Protein AF-A0A1X7I712-F1 (afdb_monomer)

Solvent-accessible surface area (backbone atoms only — not comparable to full-atom values): 11417 Å² total; per-residue (Å²): 135,68,75,54,41,47,85,58,33,79,41,68,45,56,76,53,13,46,77,74,66,28,43,41,62,74,65,29,33,35,38,74,32,70,33,98,40,54,67,54,13,42,51,53,47,34,54,49,30,52,71,28,68,44,88,68,76,77,57,74,74,72,47,73,90,40,60,57,50,77,55,93,52,34,36,41,33,57,39,79,91,72,55,28,24,36,38,40,35,41,43,63,56,95,82,63,52,68,68,59,21,49,45,41,43,54,47,32,59,32,55,80,67,65,40,63,83,66,58,40,71,68,47,30,54,50,48,31,56,48,32,52,46,57,46,47,57,61,48,72,86,49,61,80,93,72,51,61,63,69,58,52,51,50,30,52,51,52,29,50,51,33,48,48,53,45,29,56,75,70,70,47,63,60,66,59,51,53,52,55,50,49,54,57,45,45,72,57,45,41,65,95,61,35,67,96,47,91,61,55,63,93,71,93

pLDDT: mean 90.53, std 7.88, range [56.56, 98.62]

Sequence (204 aa):
MKLPPLFKCFPITESLAELYGGWSEGPIFKVSFTAESFELAIEKTNIYLAKHGFTYELKVEDFEEEKSIDFADLTFAKNITAKNQILLAYHQPLDNKPLDNILAFLNSFREERDWKKFHTSKDLSLAINSEAGELADLFLWDRAERVNEEKVKDELADIITYCIYLAGNYKIDLLDAIISKTILNSEKYPVAKAKGSAKKYNDI

Organism: NCBI:txid1028

InterPro domains:
  IPR025984 dCTP pyrophosphatase 1 [PF12643] (127-203)
  IPR025984 dCTP pyrophosphatase 1 [cd11537] (106-185)
  IPR052555 dCTP Pyrophosphatase [PTHR46523] (96-203)

Mean predicted aligned error: 6.39 Å

Structure (mmCIF, N/CA/C/O backbone):
data_AF-A0A1X7I712-F1
#
_entry.id   AF-A0A1X7I712-F1
#
loop_
_atom_site.group_PDB
_atom_site.id
_atom_site.type_symbol
_atom_site.label_atom_id
_atom_site.label_alt_id
_atom_site.label_comp_id
_atom_site.label_asym_id
_atom_site.label_entity_id
_atom_site.label_seq_id
_atom_site.pdbx_PDB_ins_code
_atom_site.Cartn_x
_atom_site.Cartn_y
_atom_site.Cartn_z
_atom_site.occupancy
_atom_site.B_iso_or_equiv
_atom_site.auth_seq_id
_atom_site.auth_comp_id
_atom_site.auth_asym_id
_atom_site.auth_atom_id
_atom_site.pdbx_PDB_model_num
ATOM 1 N N . MET A 1 1 ? -12.875 8.956 -0.458 1.00 68.75 1 MET A N 1
ATOM 2 C CA . MET A 1 1 ? -12.192 7.694 -0.785 1.00 68.75 1 MET A CA 1
ATOM 3 C C . MET A 1 1 ? -12.653 6.650 0.210 1.00 68.75 1 MET A C 1
ATOM 5 O O . MET A 1 1 ? -12.604 6.903 1.409 1.00 68.75 1 MET A O 1
ATOM 9 N N . LYS A 1 2 ? -13.159 5.526 -0.272 1.00 79.50 2 LYS A N 1
ATOM 10 C CA . LYS A 1 2 ? -13.454 4.326 0.499 1.00 79.50 2 LYS A CA 1
ATOM 11 C C . LYS A 1 2 ? -12.143 3.557 0.659 1.00 79.50 2 LYS A C 1
ATOM 13 O O . LYS A 1 2 ? -11.595 3.011 -0.289 1.00 79.50 2 LYS A O 1
ATOM 18 N N . LEU A 1 3 ? -11.611 3.539 1.872 1.00 86.69 3 LEU A N 1
ATOM 19 C CA . LEU A 1 3 ? -10.424 2.742 2.173 1.00 86.69 3 LEU A CA 1
ATOM 20 C C . LEU A 1 3 ? -10.759 1.246 2.085 1.00 86.69 3 LEU A C 1
ATOM 22 O O . LEU A 1 3 ? -11.884 0.863 2.438 1.00 86.69 3 LEU A O 1
ATOM 26 N N . PRO A 1 4 ? -9.813 0.388 1.656 1.00 88.69 4 PRO A N 1
ATOM 27 C CA . PRO A 1 4 ? -9.964 -1.039 1.889 1.00 88.69 4 PRO A CA 1
ATOM 28 C C . PRO A 1 4 ? -10.071 -1.307 3.406 1.00 88.69 4 PRO A C 1
ATOM 30 O O . PRO A 1 4 ? -9.672 -0.479 4.226 1.00 88.69 4 PRO A O 1
ATOM 33 N N . PRO A 1 5 ? -10.618 -2.459 3.818 1.00 89.69 5 PRO A N 1
ATOM 34 C CA . PRO A 1 5 ? -10.561 -2.870 5.215 1.00 89.69 5 PRO A CA 1
ATOM 35 C C . PRO A 1 5 ? -9.114 -2.892 5.724 1.00 89.69 5 PRO A C 1
ATOM 37 O O . PRO A 1 5 ? -8.219 -3.334 5.001 1.00 89.69 5 PRO A O 1
ATOM 40 N N . LEU A 1 6 ? -8.893 -2.465 6.970 1.00 90.00 6 LEU A N 1
ATOM 41 C CA . LEU A 1 6 ? -7.549 -2.340 7.549 1.00 90.00 6 LEU A CA 1
ATOM 42 C C . LEU A 1 6 ? -6.815 -3.690 7.578 1.00 90.00 6 LEU A C 1
ATOM 44 O O . LEU A 1 6 ? -5.625 -3.757 7.294 1.00 90.00 6 LEU A O 1
ATOM 48 N N . PHE A 1 7 ? -7.537 -4.789 7.819 1.00 85.31 7 PHE A N 1
ATOM 49 C CA . PHE A 1 7 ? -6.953 -6.136 7.796 1.00 85.31 7 PHE A CA 1
ATOM 50 C C . PHE A 1 7 ? -6.389 -6.545 6.419 1.00 85.31 7 PHE A C 1
ATOM 52 O O . PHE A 1 7 ? -5.572 -7.453 6.338 1.00 85.31 7 PHE A O 1
ATOM 59 N N . LYS A 1 8 ? -6.817 -5.888 5.329 1.00 84.94 8 LYS A N 1
ATOM 60 C CA . LYS A 1 8 ? -6.306 -6.109 3.961 1.00 84.94 8 LYS A CA 1
ATOM 61 C C . LYS A 1 8 ? -5.228 -5.111 3.548 1.00 84.94 8 LYS A C 1
ATOM 63 O O . LYS A 1 8 ? -4.737 -5.179 2.425 1.00 84.94 8 LYS A O 1
ATOM 68 N N . CYS A 1 9 ? -4.946 -4.117 4.383 1.00 86.69 9 CYS A N 1
ATOM 69 C CA . CYS A 1 9 ? -4.048 -3.030 4.045 1.00 86.69 9 CYS A CA 1
ATOM 70 C C . CYS A 1 9 ? -3.390 -2.506 5.317 1.00 86.69 9 CYS A C 1
ATOM 72 O O . CYS A 1 9 ? -3.962 -1.673 6.017 1.00 86.69 9 CYS A O 1
ATOM 74 N N . PHE A 1 10 ? -2.183 -2.991 5.610 1.00 89.44 10 PHE A N 1
ATOM 75 C CA . PHE A 1 10 ? -1.428 -2.508 6.759 1.00 89.44 10 PHE A CA 1
ATOM 76 C C . PHE A 1 10 ? -0.847 -1.105 6.479 1.00 89.44 10 PHE A C 1
ATOM 78 O O . PHE A 1 10 ? -0.043 -0.961 5.548 1.00 89.44 10 PHE A O 1
ATOM 85 N N . PRO A 1 11 ? -1.217 -0.064 7.247 1.00 90.06 11 PRO A N 1
ATOM 86 C CA . PRO A 1 11 ? -0.900 1.319 6.916 1.00 90.06 11 PRO A CA 1
ATOM 87 C C . PRO A 1 11 ? 0.491 1.704 7.432 1.00 90.06 11 PRO A C 1
ATOM 89 O O . PRO A 1 11 ? 0.628 2.372 8.447 1.00 90.06 11 PRO A O 1
ATOM 92 N N . ILE A 1 12 ? 1.551 1.293 6.739 1.00 83.00 12 ILE A N 1
ATOM 93 C CA . ILE A 1 12 ? 2.937 1.553 7.184 1.00 83.00 12 ILE A CA 1
ATOM 94 C C . ILE A 1 12 ? 3.364 3.028 7.104 1.00 83.00 12 ILE A C 1
ATOM 96 O O . ILE A 1 12 ? 4.310 3.426 7.774 1.00 83.00 12 ILE A O 1
ATOM 100 N N . THR A 1 13 ? 2.705 3.837 6.273 1.00 88.50 13 THR A N 1
ATOM 101 C CA . THR A 1 13 ? 3.042 5.258 6.095 1.00 88.50 13 THR A CA 1
ATOM 102 C C . THR A 1 13 ? 2.158 6.139 6.965 1.00 88.50 13 THR A C 1
ATOM 104 O O . THR A 1 13 ? 0.960 5.871 7.054 1.00 88.50 13 THR A O 1
ATOM 107 N N . GLU A 1 14 ? 2.705 7.239 7.480 1.00 91.31 14 GLU A N 1
ATOM 108 C CA . GLU A 1 14 ? 1.964 8.244 8.256 1.00 91.31 14 GLU A CA 1
ATOM 109 C C . GLU A 1 14 ? 0.707 8.730 7.521 1.00 91.31 14 GLU A C 1
ATOM 111 O O . GLU A 1 14 ? -0.393 8.598 8.047 1.00 91.31 14 GLU A O 1
ATOM 116 N N . SER A 1 15 ? 0.831 9.134 6.251 1.00 91.50 15 SER A N 1
ATOM 117 C CA . SER A 1 15 ? -0.308 9.619 5.457 1.00 91.50 15 SER A CA 1
ATOM 118 C C . SER A 1 15 ? -1.434 8.591 5.314 1.00 91.50 15 SER A C 1
ATOM 120 O O . SER A 1 15 ? -2.609 8.941 5.337 1.00 91.50 15 SER A O 1
ATOM 122 N N . LEU A 1 16 ? -1.104 7.303 5.169 1.00 90.94 16 LEU A N 1
ATOM 123 C CA . LEU A 1 16 ? -2.117 6.247 5.111 1.00 90.94 16 LEU A CA 1
ATOM 124 C C . LEU A 1 16 ? -2.714 5.964 6.495 1.00 90.94 16 LEU A C 1
ATOM 126 O O . LEU A 1 16 ? -3.918 5.742 6.594 1.00 90.94 16 LEU A O 1
ATOM 130 N N . ALA A 1 17 ? -1.905 5.991 7.554 1.00 94.50 17 ALA A N 1
ATOM 131 C CA . ALA A 1 17 ? -2.363 5.793 8.925 1.00 94.50 17 ALA A CA 1
ATOM 132 C C . ALA A 1 17 ? -3.361 6.880 9.357 1.00 94.50 17 ALA A C 1
ATOM 134 O O . ALA A 1 17 ? -4.406 6.558 9.928 1.00 94.50 17 ALA A O 1
ATOM 135 N N . GLU A 1 18 ? -3.106 8.138 8.989 1.00 94.94 18 GLU A N 1
ATOM 136 C CA . GLU A 1 18 ? -4.013 9.265 9.236 1.00 94.94 18 GLU A CA 1
ATOM 137 C C . GLU A 1 18 ? -5.390 9.050 8.599 1.00 94.94 18 GLU A C 1
ATOM 139 O O . GLU A 1 18 ? -6.418 9.340 9.215 1.00 94.94 18 GLU A O 1
ATOM 144 N N . LEU A 1 19 ? -5.443 8.474 7.392 1.00 93.12 19 LEU A N 1
ATOM 145 C CA . LEU A 1 19 ? -6.708 8.155 6.720 1.00 93.12 19 LEU A CA 1
ATOM 146 C C . LEU A 1 19 ? -7.528 7.099 7.480 1.00 93.12 19 LEU A C 1
ATOM 148 O O . LEU A 1 19 ? -8.760 7.115 7.415 1.00 93.12 19 LEU A O 1
ATOM 152 N N . TYR A 1 20 ? -6.866 6.213 8.227 1.00 94.88 20 TYR A N 1
ATOM 153 C CA . TYR A 1 20 ? -7.508 5.273 9.150 1.00 94.88 20 TYR A CA 1
ATOM 154 C C . TYR A 1 20 ? -7.781 5.876 10.541 1.00 94.88 20 TYR A C 1
ATOM 156 O O . TYR A 1 20 ? -8.334 5.197 11.400 1.00 94.88 20 TYR A O 1
ATOM 164 N N . GLY A 1 21 ? -7.460 7.153 10.770 1.00 95.12 21 GLY A N 1
ATOM 165 C CA . GLY A 1 21 ? -7.666 7.833 12.052 1.00 95.12 21 GLY A CA 1
ATOM 166 C C . GLY A 1 21 ? -6.633 7.469 13.119 1.00 95.12 21 GLY A C 1
ATOM 167 O O . GLY A 1 21 ? -6.921 7.591 14.310 1.00 95.12 21 GLY A O 1
ATOM 168 N N . GLY A 1 22 ? -5.458 6.999 12.701 1.00 95.50 22 GLY A N 1
ATOM 169 C CA . GLY A 1 22 ? -4.376 6.575 13.580 1.00 95.50 22 GLY A CA 1
ATOM 170 C C . GLY A 1 22 ? -3.014 7.108 13.157 1.00 95.50 22 GLY A C 1
ATOM 171 O O . GLY A 1 22 ? -2.904 8.011 12.334 1.00 95.50 22 GLY A O 1
ATOM 172 N N . TRP A 1 23 ? -1.970 6.516 13.725 1.00 96.56 23 TRP A N 1
ATOM 173 C CA . TRP A 1 23 ? -0.575 6.774 13.374 1.00 96.56 23 TRP A CA 1
ATOM 174 C C . TRP A 1 23 ? 0.204 5.461 13.352 1.00 96.56 23 TRP A C 1
ATOM 176 O O . TRP A 1 23 ? -0.211 4.480 13.972 1.00 96.56 23 TRP A O 1
ATOM 186 N N . SER A 1 24 ? 1.337 5.440 12.656 1.00 93.94 24 SER A N 1
ATOM 187 C CA . SER A 1 24 ? 2.194 4.255 12.582 1.00 93.94 24 SER A CA 1
ATOM 188 C C . SER A 1 24 ? 3.549 4.512 13.218 1.00 93.94 24 SER A C 1
ATOM 190 O O . SER A 1 24 ? 4.156 5.562 13.031 1.00 93.94 24 SER A O 1
ATOM 192 N N . GLU A 1 25 ? 4.018 3.537 13.986 1.00 91.81 25 GLU A N 1
ATOM 193 C CA . GLU A 1 25 ? 5.294 3.549 14.690 1.00 91.81 25 GLU A CA 1
ATOM 194 C C . GLU A 1 25 ? 6.017 2.231 14.395 1.00 91.81 25 GLU A C 1
ATOM 196 O O . GLU A 1 25 ? 5.756 1.194 15.010 1.00 91.81 25 GLU A O 1
ATOM 201 N N . GLY A 1 26 ? 6.892 2.255 13.387 1.00 88.19 26 GLY A N 1
ATOM 202 C CA . GLY A 1 26 ? 7.533 1.046 12.874 1.00 88.19 26 GLY A CA 1
ATOM 203 C C . GLY A 1 26 ? 6.497 0.050 12.322 1.00 88.19 26 GLY A C 1
ATOM 204 O O . GLY A 1 26 ? 5.669 0.441 11.499 1.00 88.19 26 GLY A O 1
ATOM 205 N N . PRO A 1 27 ? 6.510 -1.226 12.749 1.00 90.44 27 PRO A N 1
ATOM 206 C CA . PRO A 1 27 ? 5.575 -2.249 12.279 1.00 90.44 27 PRO A CA 1
ATOM 207 C C . PRO A 1 27 ? 4.236 -2.232 13.039 1.00 90.44 27 PRO A C 1
ATOM 209 O O . PRO A 1 27 ? 3.561 -3.255 13.106 1.00 90.44 27 PRO A O 1
ATOM 212 N N . ILE A 1 28 ? 3.863 -1.117 13.676 1.00 93.31 28 ILE A N 1
ATOM 213 C CA . ILE A 1 28 ? 2.661 -1.025 14.511 1.00 93.31 28 ILE A CA 1
ATOM 214 C C . ILE A 1 28 ? 1.827 0.168 14.065 1.00 93.31 28 ILE A C 1
ATOM 216 O O . ILE A 1 28 ? 2.295 1.303 14.105 1.00 93.31 28 ILE A O 1
ATOM 220 N N . PHE A 1 29 ? 0.576 -0.082 13.700 1.00 95.62 29 PHE A N 1
ATOM 221 C CA . PHE A 1 29 ? -0.437 0.949 13.519 1.00 95.62 29 PHE A CA 1
ATOM 222 C C . PHE A 1 29 ? -1.219 1.127 14.821 1.00 95.62 29 PHE A C 1
ATOM 224 O O . PHE A 1 29 ? -1.588 0.145 15.457 1.00 95.62 29 PHE A O 1
ATOM 231 N N . LYS A 1 30 ? -1.490 2.363 15.236 1.00 96.25 30 LYS A N 1
ATOM 232 C CA . LYS A 1 30 ? -2.148 2.676 16.508 1.00 96.25 30 LYS A CA 1
ATOM 233 C C . LYS A 1 30 ? -3.332 3.612 16.307 1.00 96.25 30 LYS A C 1
ATOM 235 O O . LYS A 1 30 ? -3.254 4.563 15.536 1.00 96.25 30 LYS A O 1
ATOM 240 N N . VAL A 1 31 ? -4.407 3.370 17.054 1.00 96.38 31 VAL A N 1
ATOM 241 C CA . VAL A 1 31 ? -5.594 4.234 17.142 1.00 96.38 31 VAL A CA 1
ATOM 242 C C . VAL A 1 31 ? -6.023 4.327 18.594 1.00 96.38 31 VAL A C 1
ATOM 244 O O . VAL A 1 31 ? -6.064 3.324 19.302 1.00 96.38 31 VAL A O 1
ATOM 247 N N . SER A 1 32 ? -6.375 5.525 19.050 1.00 95.31 32 SER A N 1
ATOM 248 C CA . SER A 1 32 ? -6.882 5.730 20.406 1.00 95.31 32 SER A CA 1
ATOM 249 C C . SER A 1 32 ? -8.363 6.086 20.411 1.00 95.31 32 SER A C 1
ATOM 251 O O . SER A 1 32 ? -8.790 6.982 19.683 1.00 95.31 32 SER A O 1
ATOM 253 N N . PHE A 1 33 ? -9.120 5.461 21.306 1.00 94.94 33 PHE A N 1
ATOM 254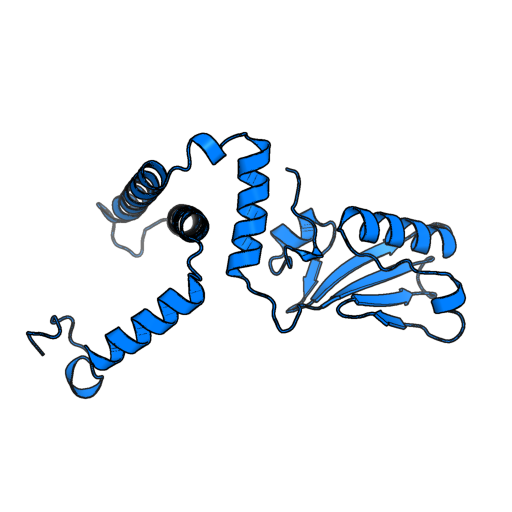 C CA . PHE A 1 33 ? -10.535 5.727 21.532 1.00 94.94 33 PHE A CA 1
ATOM 255 C C . PHE A 1 33 ? -10.725 6.277 22.938 1.00 94.94 33 PHE A C 1
ATOM 257 O O . PHE A 1 33 ? -10.488 5.576 23.916 1.00 94.94 33 PHE A O 1
ATOM 264 N N . THR A 1 34 ? -11.158 7.531 23.035 1.00 93.25 34 THR A N 1
ATOM 265 C CA . THR A 1 34 ? -11.442 8.212 24.304 1.00 93.25 34 THR A CA 1
ATOM 266 C C . THR A 1 34 ? -12.941 8.507 24.392 1.00 93.25 34 THR A C 1
ATOM 268 O O . THR A 1 34 ? -13.572 8.925 23.407 1.00 93.25 34 THR A O 1
ATOM 271 N N . ALA A 1 35 ? -13.535 8.282 25.562 1.00 93.25 35 ALA A N 1
ATOM 272 C CA . ALA A 1 35 ? -14.965 8.475 25.781 1.00 93.25 35 ALA A CA 1
ATOM 273 C C . ALA A 1 35 ? -15.290 8.937 27.210 1.00 93.25 35 ALA A C 1
ATOM 275 O O . ALA A 1 35 ? -14.409 9.087 28.051 1.00 93.25 35 ALA A O 1
ATOM 276 N N . GLU A 1 36 ? -16.572 9.202 27.469 1.00 92.12 36 GLU A N 1
ATOM 277 C CA . GLU A 1 36 ? -17.059 9.633 28.787 1.00 92.12 36 GLU A CA 1
ATOM 278 C C . GLU A 1 36 ? -17.121 8.478 29.796 1.00 92.12 36 GLU A C 1
ATOM 280 O O . GLU A 1 36 ? -16.925 8.708 30.987 1.00 92.12 36 GLU A O 1
ATOM 285 N N . SER A 1 37 ? -17.293 7.236 29.332 1.00 92.06 37 SER A N 1
ATOM 286 C CA . SER A 1 37 ? -17.219 6.009 30.136 1.00 92.06 37 SER A CA 1
ATOM 287 C C . SER A 1 37 ? -16.332 4.963 29.452 1.00 92.06 37 SER A C 1
ATOM 289 O O . SER A 1 37 ? -16.050 5.070 28.255 1.00 92.06 37 SER A O 1
ATOM 291 N N . PHE A 1 38 ? -15.859 3.970 30.208 1.00 90.69 38 PHE A N 1
ATOM 292 C CA . PHE A 1 38 ? -15.016 2.907 29.655 1.00 90.69 38 PHE A CA 1
ATOM 293 C C . PHE A 1 38 ? -15.805 2.003 28.698 1.00 90.69 38 PHE A C 1
ATOM 295 O O . PHE A 1 38 ? -15.310 1.652 27.632 1.00 90.69 38 PHE A O 1
ATOM 302 N N . GLU A 1 39 ? -17.069 1.733 29.013 1.00 92.75 39 GLU A N 1
ATOM 303 C CA . GLU A 1 39 ? -18.013 0.987 28.176 1.00 92.75 39 GLU A CA 1
ATOM 304 C C . GLU A 1 39 ? -18.215 1.679 26.824 1.00 92.75 39 GLU A C 1
ATOM 306 O O . GLU A 1 39 ? -18.180 1.033 25.780 1.00 92.75 39 GLU A O 1
ATOM 311 N N . LEU A 1 40 ? -18.339 3.011 26.820 1.00 94.44 40 LEU A N 1
ATOM 312 C CA . LEU A 1 40 ? -18.459 3.780 25.582 1.00 94.44 40 LEU A CA 1
ATOM 313 C C . LEU A 1 40 ? -17.146 3.791 24.779 1.00 94.44 40 LEU A C 1
ATOM 315 O O . LEU A 1 40 ? -17.171 3.877 23.550 1.00 94.44 40 LEU A O 1
ATOM 319 N N . ALA A 1 41 ? -15.987 3.711 25.440 1.00 94.75 41 ALA A N 1
ATOM 320 C CA . ALA A 1 41 ? -14.712 3.541 24.745 1.00 94.75 41 ALA A CA 1
ATOM 321 C C . ALA A 1 41 ? -14.646 2.172 24.053 1.00 94.75 41 ALA A C 1
ATOM 323 O O . ALA A 1 41 ? -14.289 2.125 22.877 1.00 94.75 41 ALA A O 1
ATOM 324 N N . ILE A 1 42 ? -15.073 1.101 24.737 1.00 94.69 42 ILE A N 1
ATOM 325 C CA . ILE A 1 42 ? -15.206 -0.249 24.164 1.00 94.69 42 ILE A CA 1
ATOM 326 C C . ILE A 1 42 ? -16.152 -0.238 22.964 1.00 94.69 42 ILE A C 1
ATOM 328 O O . ILE A 1 42 ? -15.786 -0.733 21.901 1.00 94.69 42 ILE A O 1
ATOM 332 N N . GLU A 1 43 ? -17.330 0.377 23.092 1.00 96.56 43 GLU A N 1
ATOM 333 C CA . GLU A 1 43 ? -18.303 0.474 22.000 1.00 96.56 43 GLU A CA 1
ATOM 334 C C . GLU A 1 43 ? -17.688 1.145 20.763 1.00 96.56 43 GLU A C 1
ATOM 336 O O . GLU A 1 43 ? -17.756 0.607 19.656 1.00 96.56 43 GLU A O 1
ATOM 341 N N . LYS A 1 44 ? -17.006 2.286 20.945 1.00 96.69 44 LYS A N 1
ATOM 342 C CA . LYS A 1 44 ? -16.299 2.975 19.853 1.00 96.69 44 LYS A CA 1
ATOM 343 C C . LYS A 1 44 ? -15.218 2.098 19.221 1.00 96.69 44 LYS A C 1
ATOM 345 O O . LYS A 1 44 ? -15.090 2.098 17.994 1.00 96.69 44 LYS A O 1
ATOM 350 N N . THR A 1 45 ? -14.450 1.363 20.025 1.00 96.75 45 THR A N 1
ATOM 351 C CA . THR A 1 45 ? -13.431 0.438 19.516 1.00 96.75 45 THR A CA 1
ATOM 352 C C . THR A 1 45 ? -14.068 -0.702 18.720 1.00 96.75 45 THR A C 1
ATOM 354 O O . THR A 1 45 ? -13.613 -0.980 17.616 1.00 96.75 45 THR A O 1
ATOM 357 N N . ASN A 1 46 ? -15.165 -1.297 19.191 1.00 97.50 46 ASN A N 1
ATOM 358 C CA . ASN A 1 46 ? -15.873 -2.368 18.481 1.00 97.50 46 ASN A CA 1
ATOM 359 C C . ASN A 1 46 ? -16.491 -1.891 17.162 1.00 97.50 46 ASN A C 1
ATOM 361 O O . ASN A 1 46 ? -16.375 -2.576 16.144 1.00 97.50 46 ASN A O 1
ATOM 365 N N . ILE A 1 47 ? -17.068 -0.685 17.131 1.00 96.75 47 ILE A N 1
ATOM 366 C CA . ILE A 1 47 ? -17.542 -0.058 15.886 1.00 96.75 47 ILE A CA 1
ATOM 367 C C . ILE A 1 47 ? -16.385 0.091 14.890 1.00 96.75 47 ILE A C 1
ATOM 369 O O . ILE A 1 47 ? -16.547 -0.194 13.700 1.00 96.75 47 ILE A O 1
ATOM 373 N N . TYR A 1 48 ? -15.213 0.523 15.362 1.00 96.56 48 TYR A N 1
ATOM 374 C CA . TYR A 1 48 ? -14.024 0.639 14.524 1.00 96.56 48 TYR A CA 1
ATOM 375 C C . TYR A 1 48 ? -13.560 -0.728 14.002 1.00 96.56 48 TYR A C 1
ATOM 377 O O . TYR A 1 48 ? -13.367 -0.882 12.796 1.00 96.56 48 TYR A O 1
ATOM 385 N N . LEU A 1 49 ? -13.437 -1.732 14.874 1.00 95.75 49 LEU A N 1
ATOM 386 C CA . LEU A 1 49 ? -13.045 -3.094 14.503 1.00 95.75 49 LEU A CA 1
ATOM 387 C C . LEU A 1 49 ? -13.971 -3.665 13.420 1.00 95.75 49 LEU A C 1
ATOM 389 O O . LEU A 1 49 ? -13.492 -4.075 12.360 1.00 95.75 49 LEU A O 1
ATOM 393 N N . ALA A 1 50 ? -15.287 -3.583 13.630 1.00 94.75 50 ALA A N 1
ATOM 394 C CA . ALA A 1 50 ? -16.290 -4.055 12.681 1.00 94.75 50 ALA A CA 1
ATOM 395 C C . ALA A 1 50 ? -16.211 -3.313 11.335 1.00 94.75 50 ALA A C 1
ATOM 397 O O . ALA A 1 50 ? -16.203 -3.939 10.273 1.00 94.75 50 ALA A O 1
ATOM 398 N N . LYS A 1 51 ? -16.080 -1.977 11.358 1.00 93.31 51 LYS A N 1
ATOM 399 C CA . LYS A 1 51 ? -15.908 -1.155 10.146 1.00 93.31 51 LYS A CA 1
ATOM 400 C C . LYS A 1 51 ? -14.661 -1.554 9.354 1.00 93.31 51 LYS A C 1
ATOM 402 O O . LYS A 1 51 ? -14.672 -1.504 8.123 1.00 93.31 51 LYS A O 1
ATOM 407 N N . HIS A 1 52 ? -13.592 -1.932 10.049 1.00 93.00 52 HIS A N 1
ATOM 408 C CA . HIS A 1 52 ? -12.303 -2.267 9.455 1.00 93.00 52 HIS A CA 1
ATOM 409 C C . HIS A 1 52 ? -12.094 -3.768 9.217 1.00 93.00 52 HIS A C 1
ATOM 411 O O . HIS A 1 52 ? -11.012 -4.154 8.776 1.00 93.00 52 HIS A O 1
ATOM 417 N N . GLY A 1 53 ? -13.150 -4.574 9.385 1.00 91.06 53 GLY A N 1
ATOM 418 C CA . GLY A 1 53 ? -13.211 -5.981 8.991 1.00 91.06 53 GLY A CA 1
ATOM 419 C C . GLY A 1 53 ? -12.600 -6.961 9.991 1.00 91.06 53 GLY A C 1
ATOM 420 O O . GLY A 1 53 ? -12.366 -8.110 9.627 1.00 91.06 53 GLY A O 1
ATOM 421 N N . PHE A 1 54 ? -12.347 -6.528 11.225 1.00 92.69 54 PHE A N 1
ATOM 422 C CA . PHE A 1 54 ? -11.950 -7.421 12.307 1.00 92.69 54 PHE A CA 1
ATOM 423 C C . PHE A 1 54 ? -13.182 -8.092 12.914 1.00 92.69 54 PHE A C 1
ATOM 425 O O . PHE A 1 54 ? -14.256 -7.497 12.992 1.00 92.69 54 PHE A O 1
ATOM 432 N N . THR A 1 55 ? -13.020 -9.340 13.345 1.00 90.12 55 THR A N 1
ATOM 433 C CA . THR A 1 55 ? -14.103 -10.150 13.926 1.00 90.12 55 THR A CA 1
ATOM 434 C C . THR A 1 55 ? -14.092 -10.167 15.450 1.00 90.12 55 THR A C 1
ATOM 436 O O . THR A 1 55 ? -14.989 -10.752 16.048 1.00 90.12 55 THR A O 1
ATOM 439 N N . TYR A 1 56 ? -13.063 -9.595 16.076 1.00 92.00 56 TYR A N 1
ATOM 440 C CA . TYR A 1 56 ? -12.969 -9.524 17.529 1.00 92.00 56 TYR A CA 1
ATOM 441 C C . TYR A 1 56 ? -13.940 -8.478 18.080 1.00 92.00 56 TYR A C 1
ATOM 443 O O . TYR A 1 56 ? -14.066 -7.390 17.517 1.00 92.00 56 TYR A O 1
ATOM 451 N N . GLU A 1 57 ? -14.590 -8.808 19.192 1.00 94.56 57 GLU A N 1
ATOM 452 C CA . GLU A 1 57 ? -15.495 -7.927 19.924 1.00 94.56 57 GLU A CA 1
ATOM 453 C C . GLU A 1 57 ? -15.006 -7.838 21.372 1.00 94.56 57 GLU A C 1
ATOM 455 O O . GLU A 1 57 ? -15.071 -8.819 22.111 1.00 94.56 57 GLU A O 1
ATOM 460 N N . LEU A 1 58 ? -14.494 -6.666 21.751 1.00 94.00 58 LEU A N 1
ATOM 461 C CA . LEU A 1 58 ? -14.040 -6.366 23.106 1.00 94.00 58 LEU A CA 1
ATOM 462 C C . LEU A 1 58 ? -15.211 -6.315 24.076 1.00 94.00 58 LEU A C 1
ATOM 464 O O . LEU A 1 58 ? -16.269 -5.763 23.760 1.00 94.00 58 LEU A O 1
ATOM 468 N N . LYS A 1 59 ? -14.964 -6.776 25.296 1.00 93.50 59 LYS A N 1
ATOM 469 C CA . LYS A 1 59 ? -15.894 -6.701 26.416 1.00 93.50 59 LYS A CA 1
ATOM 470 C C . LYS A 1 59 ? -15.239 -6.058 27.632 1.00 93.50 59 LYS A C 1
ATOM 472 O O . LYS A 1 59 ? -14.018 -5.958 27.722 1.00 93.50 59 LYS A O 1
ATOM 477 N N . VAL A 1 60 ? -16.061 -5.575 28.563 1.00 89.25 60 VAL A N 1
ATOM 478 C CA . VAL A 1 60 ? -15.566 -4.928 29.792 1.00 89.25 60 VAL A CA 1
ATOM 479 C C . VAL A 1 60 ? -14.795 -5.938 30.638 1.00 89.25 60 VAL A C 1
ATOM 481 O O . VAL A 1 60 ? -13.737 -5.609 31.174 1.00 89.25 60 VAL A O 1
ATOM 484 N N . GLU A 1 61 ? -15.307 -7.168 30.686 1.00 89.75 61 GLU A N 1
ATOM 485 C CA . GLU A 1 61 ? -14.769 -8.298 31.442 1.00 89.75 61 GLU A CA 1
ATOM 486 C C . GLU A 1 61 ? -13.352 -8.658 30.994 1.00 89.75 61 GLU A C 1
ATOM 488 O O . GLU A 1 61 ? -12.529 -9.058 31.815 1.00 89.75 61 GLU A O 1
ATOM 493 N N . ASP A 1 62 ? -13.038 -8.431 29.712 1.00 87.31 62 ASP A N 1
ATOM 494 C CA . ASP A 1 62 ? -11.712 -8.691 29.156 1.00 87.31 62 ASP A CA 1
ATOM 495 C C . ASP A 1 62 ? -10.628 -7.910 29.944 1.00 87.31 62 ASP A C 1
ATOM 497 O O . ASP A 1 62 ? -9.492 -8.359 30.083 1.00 87.31 62 ASP A O 1
ATOM 501 N N . PHE A 1 63 ? -10.979 -6.760 30.536 1.00 88.50 63 PHE A N 1
ATOM 502 C CA . PHE A 1 63 ? -10.061 -5.898 31.280 1.00 88.50 63 PHE A CA 1
ATOM 503 C C . PHE A 1 63 ? -10.200 -5.967 32.808 1.00 88.50 63 PHE A C 1
ATOM 505 O O . PHE A 1 63 ? -9.654 -5.095 33.492 1.00 88.50 63 PHE A O 1
ATOM 512 N N . GLU A 1 64 ? -10.931 -6.914 33.393 1.00 81.81 64 GLU A N 1
ATOM 513 C CA . GLU A 1 64 ? -11.117 -6.944 34.856 1.00 81.81 64 GLU A CA 1
ATOM 514 C C . GLU A 1 64 ? -9.792 -7.124 35.612 1.00 81.81 64 GLU A C 1
ATOM 516 O O . GLU A 1 64 ? -9.504 -6.378 36.554 1.00 81.81 64 GLU A O 1
ATOM 521 N N . GLU A 1 65 ? -8.941 -8.037 35.144 1.00 77.50 65 GLU A N 1
ATOM 522 C CA . GLU A 1 65 ? -7.661 -8.369 35.786 1.00 77.50 65 GLU A CA 1
ATOM 523 C C . GLU A 1 65 ? -6.452 -7.769 35.052 1.00 77.50 65 GLU A C 1
ATOM 525 O O . GLU A 1 65 ? -5.430 -7.452 35.670 1.00 77.50 65 GLU A O 1
ATOM 530 N N . GLU A 1 66 ? -6.575 -7.534 33.743 1.00 81.31 66 GLU A N 1
ATOM 531 C CA . GLU A 1 66 ? -5.465 -7.121 32.886 1.00 81.31 66 GLU A CA 1
ATOM 532 C C . GLU A 1 66 ? -5.581 -5.667 32.406 1.00 81.31 66 GLU A C 1
ATOM 534 O O . GLU A 1 66 ? -6.662 -5.100 32.227 1.00 81.31 66 GLU A O 1
ATOM 539 N N . LYS A 1 67 ? -4.426 -5.011 32.215 1.00 86.56 67 LYS A N 1
ATOM 540 C CA . LYS A 1 67 ? -4.339 -3.653 31.637 1.00 86.56 67 LYS A CA 1
ATOM 541 C C . LYS A 1 67 ? -4.224 -3.652 30.116 1.00 86.56 67 LYS A C 1
ATOM 543 O O . LYS A 1 67 ? -4.412 -2.603 29.501 1.00 86.56 67 LYS A O 1
ATOM 548 N N . SER A 1 68 ? -3.883 -4.790 29.536 1.00 92.00 68 SER A N 1
ATOM 549 C CA . SER A 1 68 ? -3.686 -4.969 28.108 1.00 92.00 68 SER A CA 1
ATOM 550 C C . SER A 1 68 ? -4.115 -6.369 27.728 1.00 92.00 68 SER A C 1
ATOM 552 O O . SER A 1 68 ? -4.014 -7.256 28.562 1.00 92.00 68 SER A O 1
ATOM 554 N N . ILE A 1 69 ? -4.571 -6.543 26.497 1.00 93.44 69 ILE A N 1
ATOM 555 C CA . ILE A 1 69 ? -5.101 -7.804 25.989 1.00 93.44 69 ILE A CA 1
ATOM 556 C C . ILE A 1 69 ? -4.618 -7.969 24.565 1.00 93.44 69 ILE A C 1
ATOM 558 O O . ILE A 1 69 ? -4.726 -7.030 23.775 1.00 93.44 69 ILE A O 1
ATOM 562 N N . ASP A 1 70 ? -4.137 -9.161 24.241 1.00 92.69 70 ASP A N 1
ATOM 563 C CA . ASP A 1 70 ? -3.672 -9.499 22.904 1.00 92.69 70 ASP A CA 1
ATOM 564 C C . ASP A 1 70 ? -4.635 -10.489 22.242 1.00 92.69 70 ASP A C 1
ATOM 566 O O . ASP A 1 70 ? -5.050 -11.486 22.837 1.00 92.69 70 ASP A O 1
ATOM 570 N N . PHE A 1 71 ? -4.980 -10.227 20.985 1.00 91.38 71 PHE A N 1
ATOM 571 C CA . PHE A 1 71 ? -5.777 -11.113 20.149 1.00 91.38 71 PHE A CA 1
ATOM 572 C C . PHE A 1 71 ? -5.244 -11.104 18.717 1.00 91.38 71 PHE A C 1
ATOM 574 O O . PHE A 1 71 ? -5.417 -10.130 17.982 1.00 91.38 71 PHE A O 1
ATOM 581 N N . ALA A 1 72 ? -4.639 -12.220 18.301 1.00 91.31 72 ALA A N 1
ATOM 582 C CA . ALA A 1 72 ? -3.939 -12.324 17.021 1.00 91.31 72 ALA A CA 1
ATOM 583 C C . ALA A 1 72 ? -2.930 -11.168 16.852 1.00 91.31 72 ALA A C 1
ATOM 585 O O . ALA A 1 72 ? -2.047 -11.010 17.689 1.00 91.31 72 ALA A O 1
ATOM 586 N N . ASP A 1 73 ? -3.079 -10.358 15.805 1.00 91.75 73 ASP A N 1
ATOM 587 C CA . ASP A 1 73 ? -2.218 -9.207 15.521 1.00 91.75 73 ASP A CA 1
ATOM 588 C C . ASP A 1 73 ? -2.683 -7.912 16.218 1.00 91.75 73 ASP A C 1
ATOM 590 O O . ASP A 1 73 ? -2.170 -6.830 15.936 1.00 91.75 73 ASP A O 1
ATOM 594 N N . LEU A 1 74 ? -3.692 -7.976 17.089 1.00 94.38 74 LEU A N 1
ATOM 595 C CA . LEU A 1 74 ? -4.235 -6.822 17.802 1.00 94.38 74 LEU A CA 1
ATOM 596 C C . LEU A 1 74 ? -3.806 -6.836 19.266 1.00 94.38 74 LEU A C 1
ATOM 598 O O . LEU A 1 74 ? -3.908 -7.856 19.938 1.00 94.38 74 LEU A O 1
ATOM 602 N N . THR A 1 75 ? -3.443 -5.666 19.772 1.00 95.62 75 THR A N 1
ATOM 603 C CA . THR A 1 75 ? -3.247 -5.396 21.194 1.00 95.62 75 THR A CA 1
ATOM 604 C C . THR A 1 75 ? -4.171 -4.260 21.609 1.00 95.62 75 THR A C 1
ATOM 606 O O . THR A 1 75 ? -4.231 -3.213 20.961 1.00 95.62 75 THR A O 1
ATOM 609 N N . PHE A 1 76 ? -4.878 -4.441 22.716 1.00 95.38 76 PHE A N 1
ATOM 610 C CA . PHE A 1 76 ? -5.765 -3.446 23.300 1.00 95.38 76 PHE A CA 1
ATOM 611 C C . PHE A 1 76 ? -5.275 -3.092 24.692 1.00 95.38 76 PHE A C 1
ATOM 613 O O . PHE A 1 76 ? -5.297 -3.934 25.579 1.00 95.38 76 PHE A O 1
ATOM 620 N N . ALA A 1 77 ? -4.873 -1.845 24.910 1.00 93.00 77 ALA A N 1
ATOM 621 C CA . ALA A 1 77 ? -4.414 -1.375 26.211 1.00 93.00 77 ALA A CA 1
ATOM 622 C C . ALA A 1 77 ? -5.394 -0.355 26.794 1.00 93.00 77 ALA A C 1
ATOM 624 O O . ALA A 1 77 ? -5.676 0.676 26.172 1.00 93.00 77 ALA A O 1
ATOM 625 N N . LYS A 1 78 ? -5.880 -0.603 28.017 1.00 89.31 78 LYS A N 1
ATOM 626 C CA . LYS A 1 78 ? -6.658 0.396 28.757 1.00 89.31 78 LYS A CA 1
ATOM 627 C C . LYS A 1 78 ? -5.722 1.402 29.411 1.00 89.31 78 LYS A C 1
ATOM 629 O O . LYS A 1 78 ? -4.780 1.045 30.121 1.00 89.31 78 LYS A O 1
ATOM 634 N N . ASN A 1 79 ? -6.028 2.683 29.253 1.00 78.12 79 ASN A N 1
ATOM 635 C CA . ASN A 1 79 ? -5.395 3.737 30.035 1.00 78.12 79 ASN A CA 1
ATOM 636 C C . ASN A 1 79 ? -6.407 4.308 31.033 1.00 78.12 79 ASN A C 1
ATOM 638 O O . ASN A 1 79 ? -7.159 5.235 30.733 1.00 78.12 79 ASN A O 1
ATOM 642 N N . ILE A 1 80 ? -6.420 3.732 32.238 1.00 59.00 80 ILE A N 1
ATOM 643 C CA . ILE A 1 80 ? -7.337 4.134 33.320 1.00 59.00 80 ILE A CA 1
ATOM 644 C C . ILE A 1 80 ? -6.982 5.529 33.857 1.00 59.00 80 ILE A C 1
ATOM 646 O O . ILE A 1 80 ? -7.850 6.292 34.267 1.00 59.00 80 ILE A O 1
ATOM 650 N N . THR A 1 81 ? -5.704 5.899 33.821 1.00 61.16 81 THR A N 1
ATOM 651 C CA . THR A 1 81 ? -5.197 7.157 34.382 1.00 61.16 81 THR A CA 1
ATOM 652 C C . THR A 1 81 ? -5.594 8.411 33.595 1.00 61.16 81 THR A C 1
ATOM 654 O O . THR A 1 81 ? -5.443 9.509 34.124 1.00 61.16 81 THR A O 1
ATOM 657 N N . ALA A 1 82 ? -6.097 8.288 32.358 1.00 56.56 82 ALA A N 1
ATOM 658 C CA . ALA A 1 82 ? -6.200 9.422 31.433 1.00 56.56 82 ALA A CA 1
ATOM 659 C C . ALA A 1 82 ? -7.497 9.496 30.595 1.00 56.56 82 ALA A C 1
ATOM 661 O O . ALA A 1 82 ? -7.428 9.847 29.420 1.00 56.56 82 ALA A O 1
ATOM 662 N N . LYS A 1 83 ? -8.678 9.318 31.219 1.00 65.81 83 LYS A N 1
ATOM 663 C CA . LYS A 1 83 ? -10.027 9.559 30.633 1.00 65.81 83 LYS A CA 1
ATOM 664 C C . LYS A 1 83 ? -10.614 8.393 29.819 1.00 65.81 83 LYS A C 1
ATOM 666 O O . LYS A 1 83 ? -10.846 8.558 28.628 1.00 65.81 83 LYS A O 1
ATOM 671 N N . ASN A 1 84 ? -10.899 7.249 30.454 1.00 86.88 84 ASN A N 1
ATOM 672 C CA . ASN A 1 84 ? -11.678 6.155 29.842 1.00 86.88 84 ASN A CA 1
ATOM 673 C C . ASN A 1 84 ? -11.249 5.877 28.389 1.00 86.88 84 ASN A C 1
ATOM 675 O O . ASN A 1 84 ? -11.999 6.107 27.439 1.00 86.88 84 ASN A O 1
ATOM 679 N N . GLN A 1 85 ? -9.977 5.502 28.233 1.00 91.81 85 GLN A N 1
ATOM 680 C CA . GLN A 1 85 ? -9.319 5.380 26.939 1.00 91.81 85 GLN A CA 1
ATOM 681 C C . GLN A 1 85 ? -8.909 3.935 26.658 1.00 91.81 85 GLN A C 1
ATOM 683 O O . GLN A 1 85 ? -8.367 3.256 27.534 1.00 91.81 85 GLN A O 1
ATOM 688 N N . ILE A 1 86 ? -9.086 3.525 25.403 1.00 94.31 86 ILE A N 1
ATOM 689 C CA . ILE A 1 86 ? -8.520 2.303 24.830 1.00 94.31 86 ILE A CA 1
ATOM 690 C C . ILE A 1 86 ? -7.545 2.693 23.727 1.00 94.31 86 ILE A C 1
ATOM 692 O O . ILE A 1 86 ? -7.896 3.425 22.801 1.00 94.31 86 ILE A O 1
ATOM 696 N N . LEU A 1 87 ? -6.316 2.205 23.828 1.00 95.12 87 LEU A N 1
ATOM 697 C CA . LEU A 1 87 ? -5.355 2.218 22.737 1.00 95.12 87 LEU A CA 1
ATOM 698 C C . LEU A 1 87 ? -5.441 0.874 22.016 1.00 95.12 87 LEU A C 1
ATOM 700 O O . LEU A 1 87 ? -5.153 -0.158 22.613 1.00 95.12 87 LEU A O 1
ATOM 704 N N . LEU A 1 88 ? -5.821 0.901 20.743 1.00 95.94 88 LEU A N 1
ATOM 705 C CA . LEU A 1 88 ? -5.705 -0.231 19.836 1.00 95.94 88 LEU A CA 1
ATOM 706 C C . LEU A 1 88 ? -4.365 -0.130 19.107 1.00 95.94 88 LEU A C 1
ATOM 708 O O . LEU A 1 88 ? -4.082 0.887 18.476 1.00 95.94 88 LEU A O 1
ATOM 712 N N . ALA A 1 89 ? -3.574 -1.190 19.163 1.00 95.69 89 ALA A N 1
ATOM 713 C CA . ALA A 1 89 ? -2.395 -1.396 18.344 1.00 95.69 89 ALA A CA 1
ATOM 714 C C . ALA A 1 89 ? -2.644 -2.586 17.410 1.00 95.69 89 ALA A C 1
ATOM 716 O O . ALA A 1 89 ? -3.000 -3.669 17.857 1.00 95.69 89 ALA A O 1
ATOM 717 N N . TYR A 1 90 ? -2.481 -2.377 16.109 1.00 94.88 90 TYR A N 1
ATOM 718 C CA . TYR A 1 90 ? -2.473 -3.420 15.095 1.00 94.88 90 TYR A CA 1
ATOM 719 C C . TYR A 1 90 ? -1.027 -3.646 14.665 1.00 94.88 90 TYR A C 1
ATOM 721 O O . TYR A 1 90 ? -0.377 -2.756 14.111 1.00 94.88 90 TYR A O 1
ATOM 729 N N . HIS A 1 91 ? -0.521 -4.830 14.966 1.00 93.19 91 HIS A N 1
ATOM 730 C CA . HIS A 1 91 ? 0.819 -5.275 14.641 1.00 93.19 91 HIS A CA 1
ATOM 731 C C . HIS A 1 91 ? 0.848 -5.790 13.208 1.00 93.19 91 HIS A C 1
ATOM 733 O O . HIS A 1 91 ? -0.081 -6.446 12.748 1.00 93.19 91 HIS A O 1
ATOM 739 N N . GLN A 1 92 ? 1.907 -5.462 12.476 1.00 88.69 92 GLN A N 1
ATOM 740 C CA . GLN A 1 92 ? 2.088 -5.953 11.120 1.00 88.69 92 GLN A CA 1
ATOM 741 C C . GLN A 1 92 ? 2.143 -7.487 11.139 1.00 88.69 92 GLN A C 1
ATOM 743 O O . GLN A 1 92 ? 3.031 -8.032 11.802 1.00 88.69 92 GLN A O 1
ATOM 748 N N . PRO A 1 93 ? 1.255 -8.182 10.401 1.00 84.50 93 PRO A N 1
ATOM 749 C CA . PRO A 1 93 ? 1.296 -9.638 10.330 1.00 84.50 93 PRO A CA 1
ATOM 750 C C . PRO A 1 93 ? 2.644 -10.130 9.789 1.00 84.50 93 PRO A C 1
ATOM 752 O O . PRO A 1 93 ? 3.250 -9.491 8.924 1.00 84.50 93 PRO A O 1
ATOM 755 N N . LEU A 1 94 ? 3.119 -11.287 10.258 1.00 77.25 94 LEU A N 1
ATOM 756 C CA . LEU A 1 94 ? 4.388 -11.864 9.783 1.00 77.25 94 LEU A CA 1
ATOM 757 C C . LEU A 1 94 ? 4.362 -12.202 8.286 1.00 77.25 94 LEU A C 1
ATOM 759 O O . LEU A 1 94 ? 5.387 -12.132 7.613 1.00 77.25 94 LEU A O 1
ATOM 763 N N . ASP A 1 95 ? 3.193 -12.560 7.763 1.00 76.44 95 ASP A N 1
ATOM 764 C CA . ASP A 1 95 ? 2.943 -12.856 6.355 1.00 76.44 95 ASP A CA 1
ATOM 765 C C . ASP A 1 95 ? 2.486 -11.624 5.561 1.00 76.44 95 ASP A C 1
ATOM 767 O O . ASP A 1 95 ? 2.008 -11.752 4.433 1.00 76.44 95 ASP A O 1
ATOM 771 N N . ASN A 1 96 ? 2.640 -10.421 6.120 1.00 78.69 96 ASN A N 1
ATOM 772 C CA . ASN A 1 96 ? 2.222 -9.191 5.476 1.00 78.69 96 ASN A CA 1
ATOM 773 C C . ASN A 1 96 ? 2.913 -9.009 4.117 1.00 78.69 96 ASN A C 1
ATOM 775 O O . ASN A 1 96 ? 4.116 -8.761 4.052 1.00 78.69 96 ASN A O 1
ATOM 779 N N . LYS A 1 97 ? 2.126 -9.057 3.038 1.00 84.31 97 LYS A N 1
ATOM 780 C CA . LYS A 1 97 ? 2.575 -8.857 1.655 1.00 84.31 97 LYS A CA 1
ATOM 781 C C . LYS A 1 97 ? 2.392 -7.390 1.246 1.00 84.31 97 LYS A C 1
ATOM 783 O O . LYS A 1 97 ? 1.281 -6.991 0.894 1.00 84.31 97 LYS A O 1
ATOM 788 N N . PRO A 1 98 ? 3.447 -6.549 1.254 1.00 83.44 98 PRO A N 1
ATOM 789 C CA . PRO A 1 98 ? 3.277 -5.103 1.104 1.00 83.44 98 PRO A CA 1
ATOM 790 C C . PRO A 1 98 ? 2.710 -4.701 -0.262 1.00 83.44 98 PRO A C 1
ATOM 792 O O . PRO A 1 98 ? 1.864 -3.814 -0.335 1.00 83.44 98 PRO A O 1
ATOM 795 N N . LEU A 1 99 ? 3.126 -5.374 -1.342 1.00 88.75 99 LEU A N 1
ATOM 796 C CA . LEU A 1 99 ? 2.613 -5.090 -2.686 1.00 88.75 99 LEU A CA 1
ATOM 797 C C . LEU A 1 99 ? 1.148 -5.511 -2.854 1.00 88.75 99 LEU A C 1
ATOM 799 O O . LEU A 1 99 ? 0.399 -4.801 -3.521 1.00 88.75 99 LEU A O 1
ATOM 803 N N . ASP A 1 100 ? 0.716 -6.594 -2.206 1.00 88.12 100 ASP A N 1
ATOM 804 C CA . ASP A 1 100 ? -0.691 -7.012 -2.220 1.00 88.12 100 ASP A CA 1
ATOM 805 C C . ASP A 1 100 ? -1.567 -6.006 -1.463 1.00 88.12 100 ASP A C 1
ATOM 807 O O . ASP A 1 100 ? -2.651 -5.656 -1.931 1.00 88.12 100 ASP A O 1
ATOM 811 N N . ASN A 1 101 ? -1.073 -5.466 -0.344 1.00 87.44 101 ASN A N 1
ATOM 812 C CA . ASN A 1 101 ? -1.755 -4.403 0.399 1.00 87.44 101 ASN A CA 1
ATOM 813 C C . ASN A 1 101 ? -1.889 -3.118 -0.424 1.00 87.44 101 ASN A C 1
ATOM 815 O O . ASN A 1 101 ? -2.944 -2.478 -0.409 1.00 87.44 101 ASN A O 1
ATOM 819 N N . ILE A 1 102 ? -0.829 -2.737 -1.144 1.00 91.12 102 ILE A N 1
ATOM 820 C CA . ILE A 1 102 ? -0.859 -1.586 -2.051 1.00 91.12 102 ILE A CA 1
ATOM 821 C C . ILE A 1 102 ? -1.849 -1.858 -3.185 1.00 91.12 102 ILE A C 1
ATOM 823 O O . ILE A 1 102 ? -2.708 -1.023 -3.456 1.00 91.12 102 ILE A O 1
ATOM 827 N N . LEU A 1 103 ? -1.816 -3.042 -3.801 1.00 92.75 103 LEU A N 1
ATOM 828 C CA . LEU A 1 103 ? -2.776 -3.423 -4.835 1.00 92.75 103 LEU A CA 1
ATOM 829 C C . LEU A 1 103 ? -4.220 -3.388 -4.311 1.00 92.75 103 LEU A C 1
ATOM 831 O O . LEU A 1 103 ? -5.110 -2.933 -5.026 1.00 92.75 103 LEU A O 1
ATOM 835 N N . ALA A 1 104 ? -4.476 -3.823 -3.075 1.00 91.38 104 ALA A N 1
ATOM 836 C CA . ALA A 1 104 ? -5.796 -3.747 -2.449 1.00 91.38 104 ALA A CA 1
ATOM 837 C C . ALA A 1 104 ? -6.266 -2.294 -2.261 1.00 91.38 104 ALA A C 1
ATOM 839 O O . ALA A 1 104 ? -7.417 -1.976 -2.571 1.00 91.38 104 ALA A O 1
ATOM 840 N N . PHE A 1 105 ? -5.376 -1.406 -1.815 1.00 91.56 105 PHE A N 1
ATOM 841 C CA . PHE A 1 105 ? -5.645 0.030 -1.714 1.00 91.56 105 PHE A CA 1
ATOM 842 C C . PHE A 1 105 ? -5.963 0.653 -3.076 1.00 91.5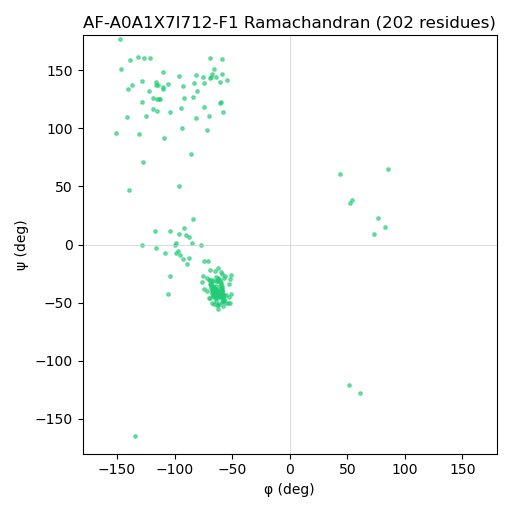6 105 PHE A C 1
ATOM 844 O O . PHE A 1 105 ? -7.013 1.275 -3.252 1.00 91.56 105 PHE A O 1
ATOM 851 N N . LEU A 1 106 ? -5.106 0.407 -4.065 1.00 94.00 106 LEU A N 1
ATOM 852 C CA . LEU A 1 106 ? -5.277 0.871 -5.437 1.00 94.00 106 LEU A CA 1
ATOM 853 C C . LEU A 1 106 ? -6.575 0.326 -6.065 1.00 94.00 106 LEU A C 1
ATOM 855 O O . LEU A 1 106 ? -7.309 1.050 -6.737 1.00 94.00 106 LEU A O 1
ATOM 859 N N . ASN A 1 107 ? -6.921 -0.938 -5.801 1.00 93.44 107 ASN A N 1
ATOM 860 C CA . ASN A 1 107 ? -8.187 -1.536 -6.231 1.00 93.44 107 ASN A CA 1
ATOM 861 C C . ASN A 1 107 ? -9.393 -0.773 -5.702 1.00 93.44 107 ASN A C 1
ATOM 863 O O . ASN A 1 107 ? -10.269 -0.430 -6.492 1.00 93.44 107 ASN A O 1
ATOM 867 N N . SER A 1 108 ? -9.403 -0.460 -4.406 1.00 91.38 108 SER A N 1
ATOM 868 C CA . SER A 1 108 ? -10.477 0.329 -3.803 1.00 91.38 108 SER A CA 1
ATOM 869 C C . SER A 1 108 ? -10.617 1.686 -4.502 1.00 91.38 108 SER A C 1
ATOM 871 O O . SER A 1 108 ? -11.705 2.055 -4.950 1.00 91.38 108 SER A O 1
ATOM 873 N N . PHE A 1 109 ? -9.488 2.369 -4.726 1.00 92.31 109 PHE A N 1
ATOM 874 C CA . PHE A 1 109 ? -9.452 3.662 -5.407 1.00 92.31 109 PHE A CA 1
ATOM 875 C C . PHE A 1 109 ? -10.040 3.619 -6.829 1.00 92.31 109 PHE A C 1
ATOM 877 O O . PHE A 1 109 ? -10.823 4.507 -7.192 1.00 92.31 109 PHE A O 1
ATOM 884 N N . ARG A 1 110 ? -9.686 2.609 -7.641 1.00 93.31 110 ARG A N 1
ATOM 885 C CA . ARG A 1 110 ? -10.207 2.485 -9.018 1.00 93.31 110 ARG A CA 1
ATOM 886 C C . ARG A 1 110 ? -11.645 1.983 -9.079 1.00 93.31 110 ARG A C 1
ATOM 888 O O . ARG A 1 110 ? -12.365 2.354 -10.004 1.00 93.31 110 ARG A O 1
ATOM 895 N N . GLU A 1 111 ? -12.063 1.138 -8.140 1.00 91.81 111 GLU A N 1
ATOM 896 C CA . GLU A 1 111 ? -13.424 0.593 -8.091 1.00 91.81 111 GLU A CA 1
ATOM 897 C C . GLU A 1 111 ? -14.444 1.686 -7.783 1.00 91.81 111 GLU A C 1
ATOM 899 O O . GLU A 1 111 ? -15.458 1.780 -8.468 1.00 91.81 111 GLU A O 1
ATOM 904 N N . GLU A 1 112 ? -14.138 2.582 -6.842 1.00 92.38 112 GLU A N 1
ATOM 905 C CA . GLU A 1 112 ? -14.977 3.753 -6.544 1.00 92.38 112 GLU A CA 1
ATOM 906 C C . GLU A 1 112 ? -15.240 4.653 -7.752 1.00 92.38 112 GLU A C 1
ATOM 908 O O . GLU A 1 112 ? -16.244 5.362 -7.794 1.00 92.38 112 GLU A O 1
ATOM 913 N N . ARG A 1 113 ? -14.323 4.651 -8.718 1.00 94.75 113 ARG A N 1
ATOM 914 C CA . ARG A 1 113 ? -14.391 5.489 -9.916 1.00 94.75 113 ARG A CA 1
ATOM 915 C C . ARG A 1 113 ? -14.908 4.736 -11.136 1.00 94.75 113 ARG A C 1
ATOM 917 O O . ARG A 1 113 ? -15.002 5.324 -12.208 1.00 94.75 113 ARG A O 1
ATOM 924 N N . ASP A 1 114 ? -15.216 3.446 -10.991 1.00 94.94 114 ASP A N 1
ATOM 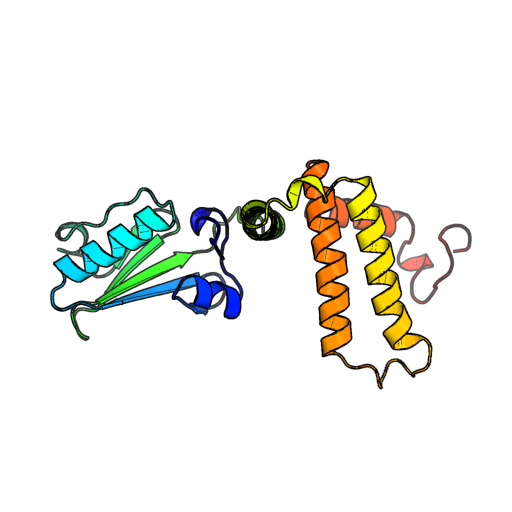925 C CA . ASP A 1 114 ? -15.532 2.550 -12.106 1.00 94.94 114 ASP A CA 1
ATOM 926 C C . ASP A 1 114 ? -14.446 2.581 -13.207 1.00 94.94 114 ASP A C 1
ATOM 928 O O . ASP A 1 114 ? -14.710 2.507 -14.408 1.00 94.94 114 ASP A O 1
ATOM 932 N N . TRP A 1 115 ? -13.180 2.732 -12.799 1.00 96.00 115 TRP A N 1
ATOM 933 C CA . TRP A 1 115 ? -12.038 2.861 -13.715 1.00 96.00 115 TRP A CA 1
ATOM 934 C C . TRP A 1 115 ? -11.440 1.526 -14.134 1.00 96.00 115 TRP A C 1
ATOM 936 O O . TRP A 1 115 ? -10.674 1.458 -15.093 1.00 96.00 115 TRP A O 1
ATOM 946 N N . LYS A 1 116 ? -11.831 0.430 -13.479 1.00 93.38 116 LYS A N 1
ATOM 947 C CA . LYS A 1 116 ? -11.349 -0.917 -13.811 1.00 93.38 116 LYS A CA 1
ATOM 948 C C . LYS A 1 116 ? -11.532 -1.262 -15.296 1.00 93.38 116 LYS A C 1
ATOM 950 O O . LYS A 1 116 ? -10.670 -1.922 -15.865 1.00 93.38 116 LYS A O 1
ATOM 955 N N . LYS A 1 117 ? -12.601 -0.773 -15.935 1.00 93.75 117 LYS A N 1
ATOM 956 C CA . LYS A 1 117 ? -12.881 -0.967 -17.370 1.00 93.75 117 LYS A CA 1
ATOM 957 C C . LYS A 1 117 ? -11.868 -0.307 -18.314 1.00 93.75 117 LYS A C 1
ATOM 959 O O . LYS A 1 117 ? -11.737 -0.754 -19.446 1.00 93.75 117 LYS A O 1
ATOM 964 N N . PHE A 1 118 ? -11.154 0.718 -17.849 1.00 93.81 118 PHE A N 1
ATOM 965 C CA . PHE A 1 118 ? -10.101 1.410 -18.600 1.00 93.81 118 PHE A CA 1
ATOM 966 C C . PHE A 1 118 ? -8.700 0.873 -18.281 1.00 93.81 118 PHE A C 1
ATOM 968 O O . PHE A 1 118 ? -7.737 1.227 -18.945 1.00 93.81 118 PHE A O 1
ATOM 975 N N . HIS A 1 119 ? -8.563 0.009 -17.270 1.00 95.06 119 HIS A N 1
ATOM 976 C CA . HIS A 1 119 ? -7.286 -0.584 -16.862 1.00 95.06 119 HIS A CA 1
ATOM 977 C C . HIS A 1 119 ? -7.101 -1.973 -17.501 1.00 95.06 119 HIS A C 1
ATOM 979 O O . HIS A 1 119 ? -6.820 -2.960 -16.810 1.00 95.06 119 HIS A O 1
ATOM 985 N N . THR A 1 120 ? -7.288 -2.074 -18.824 1.00 96.94 120 THR A N 1
ATOM 986 C CA . THR A 1 120 ? -6.932 -3.298 -19.559 1.00 96.94 120 THR A CA 1
ATOM 987 C C . THR A 1 120 ? -5.412 -3.464 -19.598 1.00 96.94 120 THR A C 1
ATOM 989 O O . THR A 1 120 ? -4.669 -2.499 -19.427 1.00 96.94 120 THR A O 1
ATOM 992 N N . SER A 1 121 ? -4.909 -4.676 -19.850 1.00 97.56 121 SER A N 1
ATOM 993 C CA . SER A 1 121 ? -3.456 -4.898 -19.930 1.00 97.56 121 SER A CA 1
ATOM 994 C C . SER A 1 121 ? -2.779 -4.062 -21.021 1.00 97.56 121 SER A C 1
ATOM 996 O O . SER A 1 121 ? -1.637 -3.646 -20.845 1.00 97.56 121 SER A O 1
ATOM 998 N N . LYS A 1 122 ? -3.484 -3.792 -22.130 1.00 98.12 122 LYS A N 1
ATOM 999 C CA . LYS A 1 122 ? -3.000 -2.898 -23.187 1.00 98.12 122 LYS A CA 1
ATOM 1000 C C . LYS A 1 122 ? -2.895 -1.468 -22.663 1.00 98.12 122 LYS A C 1
ATOM 1002 O O . LYS A 1 122 ? -1.847 -0.852 -22.809 1.00 98.12 122 LYS A O 1
ATOM 1007 N N . ASP A 1 123 ? -3.964 -0.963 -22.059 1.00 98.19 123 ASP A N 1
ATOM 1008 C CA . ASP A 1 123 ? -4.041 0.438 -21.639 1.00 98.19 123 ASP A CA 1
ATOM 1009 C C . ASP A 1 123 ? -3.060 0.731 -20.499 1.00 98.19 123 ASP A C 1
ATOM 1011 O O . ASP A 1 123 ? -2.342 1.721 -20.552 1.00 98.19 123 ASP A O 1
ATOM 1015 N N . LEU A 1 124 ? -2.923 -0.187 -19.537 1.00 98.25 124 LEU A N 1
ATOM 1016 C CA . LEU A 1 124 ? -1.914 -0.093 -18.478 1.00 98.25 124 LEU A CA 1
ATOM 1017 C C . LEU A 1 124 ? -0.485 -0.125 -19.032 1.00 98.25 124 LEU A C 1
ATOM 1019 O O . LEU A 1 124 ? 0.363 0.629 -18.571 1.00 98.25 124 LEU A O 1
ATOM 1023 N N . SER A 1 125 ? -0.203 -0.965 -20.034 1.00 98.38 125 SER A N 1
ATOM 1024 C CA . SER A 1 125 ? 1.117 -0.979 -20.680 1.00 98.38 125 SER A CA 1
ATOM 1025 C C . SER A 1 125 ? 1.425 0.339 -21.392 1.00 98.38 125 SER A C 1
ATOM 1027 O O . SER A 1 125 ? 2.583 0.752 -21.415 1.00 98.38 125 SER A O 1
ATOM 1029 N N . LEU A 1 126 ? 0.418 0.978 -21.994 1.00 98.38 126 LEU A N 1
ATOM 1030 C CA . LEU A 1 126 ? 0.572 2.286 -22.629 1.00 98.38 126 LEU A CA 1
ATOM 1031 C C . LEU A 1 126 ? 0.753 3.394 -21.589 1.00 98.38 126 LEU A C 1
ATOM 1033 O O . LEU A 1 126 ? 1.613 4.245 -21.789 1.00 98.38 126 LEU A O 1
ATOM 1037 N N . ALA A 1 127 ? 0.017 3.342 -20.476 1.00 98.19 127 ALA A N 1
ATOM 1038 C CA . ALA A 1 127 ? 0.186 4.263 -19.355 1.00 98.19 127 ALA A CA 1
ATOM 1039 C C . ALA A 1 127 ? 1.615 4.194 -18.797 1.00 98.19 127 ALA A C 1
ATOM 1041 O O . ALA A 1 127 ? 2.288 5.213 -18.763 1.00 98.19 127 ALA A O 1
ATOM 1042 N N . ILE A 1 128 ? 2.145 2.992 -18.517 1.00 98.62 128 ILE A N 1
ATOM 1043 C CA . ILE A 1 128 ? 3.544 2.807 -18.072 1.00 98.62 128 ILE A CA 1
ATOM 1044 C C . ILE A 1 128 ? 4.533 3.487 -19.027 1.00 98.62 128 ILE A C 1
ATOM 1046 O O . ILE A 1 128 ? 5.468 4.147 -18.583 1.00 98.62 128 ILE A O 1
ATOM 1050 N N . ASN A 1 129 ? 4.350 3.315 -20.339 1.00 98.62 129 ASN A N 1
ATOM 1051 C CA . ASN A 1 129 ? 5.221 3.950 -21.326 1.00 98.62 129 ASN A CA 1
ATOM 1052 C C . ASN A 1 129 ? 5.077 5.480 -21.333 1.00 98.62 129 ASN A C 1
ATOM 1054 O O . ASN A 1 129 ? 6.069 6.165 -21.563 1.00 98.62 129 ASN A O 1
ATOM 1058 N N . SER A 1 130 ? 3.864 5.997 -21.127 1.00 98.31 130 SER A N 1
ATOM 1059 C CA . SER A 1 130 ? 3.598 7.436 -21.041 1.00 98.31 130 SER A CA 1
ATOM 1060 C C . SER A 1 130 ? 4.337 8.054 -19.858 1.00 98.31 130 SER A C 1
ATOM 1062 O O . SER A 1 130 ? 5.183 8.911 -20.081 1.00 98.31 130 SER A O 1
ATOM 1064 N N . GLU A 1 131 ? 4.133 7.529 -18.646 1.00 98.50 131 GLU A N 1
ATOM 1065 C CA . GLU A 1 131 ? 4.753 8.076 -17.425 1.00 98.50 131 GLU A CA 1
ATOM 1066 C C . GLU A 1 131 ? 6.279 7.907 -17.424 1.00 98.50 131 GLU A C 1
ATOM 1068 O O . GLU A 1 131 ? 7.026 8.747 -16.932 1.00 98.50 131 GLU A O 1
ATOM 1073 N N . ALA A 1 132 ? 6.796 6.843 -18.0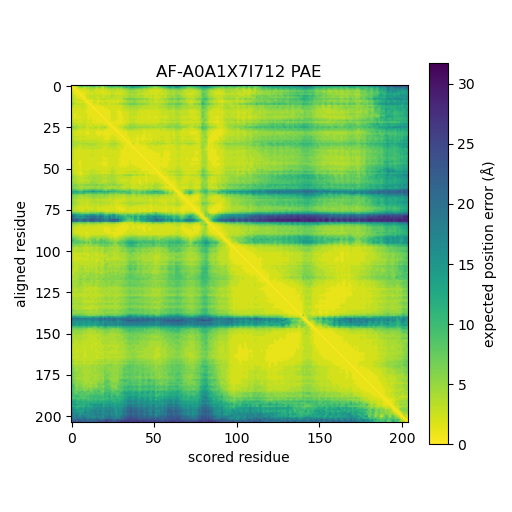52 1.00 98.31 132 ALA A N 1
ATOM 1074 C CA . ALA A 1 132 ? 8.235 6.711 -18.281 1.00 98.31 132 ALA A CA 1
ATOM 1075 C C . ALA A 1 132 ? 8.787 7.809 -19.212 1.00 98.31 132 ALA A C 1
ATOM 1077 O O . ALA A 1 132 ? 9.948 8.201 -19.078 1.00 98.31 132 ALA A O 1
ATOM 1078 N N . GLY A 1 133 ? 7.972 8.287 -20.156 1.00 97.75 133 GLY A N 1
ATOM 1079 C CA . GLY A 1 133 ? 8.271 9.446 -20.991 1.00 97.75 133 GLY A CA 1
ATOM 1080 C C . GLY A 1 133 ? 8.246 10.748 -20.194 1.00 97.75 133 GLY A C 1
ATOM 1081 O O . GLY A 1 133 ? 9.200 11.514 -20.293 1.00 97.75 133 GLY A O 1
ATOM 1082 N N . GLU A 1 134 ? 7.230 10.955 -19.353 1.00 97.12 134 GLU A N 1
ATOM 1083 C CA . GLU A 1 134 ? 7.129 12.131 -18.472 1.00 97.12 134 GLU A CA 1
ATOM 1084 C C . GLU A 1 134 ? 8.329 12.211 -17.516 1.00 97.12 134 GLU A C 1
ATOM 1086 O O . GLU A 1 134 ? 8.989 13.250 -17.424 1.00 97.12 134 GLU A O 1
ATOM 1091 N N . LEU A 1 135 ? 8.728 11.077 -16.929 1.00 96.81 135 LEU A N 1
ATOM 1092 C CA . LEU A 1 135 ? 9.961 10.972 -16.150 1.00 96.81 135 LEU A CA 1
ATOM 1093 C C . LEU A 1 135 ? 11.195 11.354 -16.975 1.00 96.81 135 LEU A C 1
ATOM 1095 O O . LEU A 1 135 ? 12.053 12.081 -16.480 1.00 96.81 135 LEU A O 1
ATOM 1099 N N . ALA A 1 136 ? 11.318 10.866 -18.213 1.00 95.56 136 ALA A N 1
ATOM 1100 C CA . ALA A 1 136 ? 12.463 11.168 -19.071 1.00 95.56 136 ALA A CA 1
ATOM 1101 C C . ALA A 1 136 ? 12.528 12.656 -19.458 1.00 95.56 136 ALA A C 1
ATOM 1103 O O . ALA A 1 136 ? 13.621 13.229 -19.507 1.00 95.56 136 ALA A O 1
ATOM 1104 N N . ASP A 1 137 ? 11.378 13.295 -19.673 1.00 94.06 137 ASP A N 1
ATOM 1105 C CA . ASP A 1 137 ? 11.275 14.713 -20.021 1.00 94.06 137 ASP A CA 1
ATOM 1106 C C . ASP A 1 137 ? 11.818 15.625 -18.916 1.00 94.06 137 ASP A C 1
ATOM 1108 O O . ASP A 1 137 ? 12.411 16.667 -19.219 1.00 94.06 137 ASP A O 1
ATOM 1112 N N . LEU A 1 138 ? 11.733 15.206 -17.647 1.00 93.50 138 LEU A N 1
ATOM 1113 C CA . LEU A 1 138 ? 12.356 15.924 -16.529 1.00 93.50 138 LEU A CA 1
ATOM 1114 C C . LEU A 1 138 ? 13.882 16.063 -16.683 1.00 93.50 138 LEU A C 1
ATOM 1116 O O . LEU A 1 138 ? 14.462 17.006 -16.144 1.00 93.50 138 LEU A O 1
ATOM 1120 N N . PHE A 1 139 ? 14.531 15.164 -17.431 1.00 93.31 139 PHE A N 1
ATOM 1121 C CA . PHE A 1 139 ? 15.985 15.132 -17.635 1.00 93.31 139 PHE A CA 1
ATOM 1122 C C . PHE A 1 139 ? 16.426 15.556 -19.045 1.00 93.31 139 PHE A C 1
ATOM 1124 O O . PHE A 1 139 ? 17.624 15.696 -19.284 1.00 93.31 139 PHE A O 1
ATOM 1131 N N . LEU A 1 140 ? 15.502 15.762 -19.992 1.00 87.31 140 LEU A N 1
ATOM 1132 C CA . LEU A 1 140 ? 15.828 15.954 -21.413 1.00 87.31 140 LEU A CA 1
ATOM 1133 C C . LEU A 1 140 ? 16.681 17.211 -21.687 1.00 87.31 140 LEU A C 1
ATOM 1135 O O . LEU A 1 140 ? 17.477 17.220 -22.627 1.00 87.31 140 LEU A O 1
ATOM 1139 N N . TRP A 1 141 ? 16.551 18.257 -20.862 1.00 82.94 141 TRP A N 1
ATOM 1140 C CA . TRP A 1 141 ? 17.217 19.555 -21.070 1.00 82.94 141 TRP A CA 1
ATOM 1141 C C . TRP A 1 141 ? 18.006 20.078 -19.870 1.00 82.94 141 TRP A C 1
ATOM 1143 O O . TRP A 1 141 ? 18.604 21.153 -19.962 1.00 82.94 141 TRP A O 1
ATOM 1153 N N . ASP A 1 142 ? 18.024 19.344 -18.760 1.00 76.00 142 ASP A N 1
ATOM 1154 C CA . ASP A 1 142 ? 18.709 19.761 -17.541 1.00 76.00 142 ASP A CA 1
ATOM 1155 C C . ASP A 1 142 ? 19.763 18.739 -17.115 1.00 76.00 142 ASP A C 1
ATOM 1157 O O . ASP A 1 142 ? 19.759 17.579 -17.527 1.00 76.00 142 ASP A O 1
ATOM 1161 N N . ARG A 1 143 ? 20.705 19.175 -16.281 1.00 72.75 143 ARG A N 1
ATOM 1162 C CA . ARG A 1 143 ? 21.592 18.233 -15.602 1.00 72.75 143 ARG A CA 1
ATOM 1163 C C . ARG A 1 143 ? 20.815 17.558 -14.478 1.00 72.75 143 ARG A C 1
ATOM 1165 O O . ARG A 1 143 ? 20.017 18.211 -13.809 1.00 72.75 143 ARG A O 1
ATOM 1172 N N . ALA A 1 144 ? 21.086 16.275 -14.244 1.00 73.44 144 ALA A N 1
ATOM 1173 C CA . ALA A 1 144 ? 20.368 15.475 -13.253 1.00 73.44 144 ALA A CA 1
ATOM 1174 C C . ALA A 1 144 ? 20.319 16.134 -11.859 1.00 73.44 144 ALA A C 1
ATOM 1176 O O . ALA A 1 144 ? 19.338 15.967 -11.146 1.00 73.44 144 ALA A O 1
ATOM 1177 N N . GLU A 1 145 ? 21.322 16.941 -11.494 1.00 73.31 145 GLU A N 1
ATOM 1178 C CA . GLU A 1 145 ? 21.407 17.610 -10.188 1.00 73.31 145 GLU A CA 1
ATOM 1179 C C . GLU A 1 145 ? 20.489 18.839 -10.029 1.00 73.31 145 GLU A C 1
ATOM 1181 O O . GLU A 1 145 ? 20.524 19.498 -8.992 1.00 73.31 145 GLU A O 1
ATOM 1186 N N . ARG A 1 146 ? 19.714 19.207 -11.054 1.00 81.06 146 ARG A N 1
ATOM 1187 C CA . ARG A 1 146 ? 18.816 20.380 -11.047 1.00 81.06 146 ARG A CA 1
ATOM 1188 C C . ARG A 1 146 ? 17.340 20.022 -11.177 1.00 81.06 146 ARG A C 1
ATOM 1190 O O . ARG A 1 146 ? 16.488 20.909 -11.125 1.00 81.06 146 ARG A O 1
ATOM 1197 N N . VAL A 1 147 ? 17.045 18.738 -11.347 1.00 87.75 147 VAL A N 1
ATOM 1198 C CA . VAL A 1 147 ? 15.684 18.249 -11.527 1.00 87.75 147 VAL A CA 1
ATOM 1199 C C . VAL A 1 147 ? 14.897 18.394 -10.225 1.00 87.75 147 VAL A C 1
ATOM 1201 O O . VAL A 1 147 ? 15.428 18.224 -9.130 1.00 87.75 147 VAL A O 1
ATOM 1204 N N . ASN A 1 148 ? 13.613 18.729 -10.344 1.00 89.75 148 ASN A N 1
ATOM 1205 C CA . ASN A 1 148 ? 12.712 18.796 -9.201 1.00 89.75 148 ASN A CA 1
ATOM 1206 C C . ASN A 1 148 ? 12.426 17.379 -8.675 1.00 89.75 148 ASN A C 1
ATOM 1208 O O . ASN A 1 148 ? 11.722 16.609 -9.326 1.00 89.75 148 ASN A O 1
ATOM 1212 N N . GLU A 1 149 ? 12.951 17.066 -7.492 1.00 92.25 149 GLU A N 1
ATOM 1213 C CA . GLU A 1 149 ? 12.821 15.752 -6.854 1.00 92.25 149 GLU A CA 1
ATOM 1214 C C . GLU A 1 149 ? 11.365 15.340 -6.593 1.00 92.25 149 GLU A C 1
ATOM 1216 O O . GLU A 1 149 ? 11.040 14.163 -6.740 1.00 92.25 149 GLU A O 1
ATOM 1221 N N . GLU A 1 150 ? 10.468 16.283 -6.282 1.00 94.38 150 GLU A N 1
ATOM 1222 C CA . GLU A 1 150 ? 9.049 15.960 -6.082 1.00 94.38 150 GLU A CA 1
ATOM 1223 C C . GLU A 1 150 ? 8.393 15.505 -7.387 1.00 94.38 150 GLU A C 1
ATOM 1225 O O . GLU A 1 150 ? 7.643 14.537 -7.380 1.00 94.38 150 GLU A O 1
ATOM 1230 N N . LYS A 1 151 ? 8.751 16.110 -8.527 1.00 95.00 151 LYS A N 1
ATOM 1231 C CA . LYS A 1 151 ? 8.255 15.632 -9.827 1.00 95.00 151 LYS A CA 1
ATOM 1232 C C . LYS A 1 151 ? 8.780 14.238 -10.146 1.00 95.00 151 LYS A C 1
ATOM 1234 O O . LYS A 1 151 ? 8.022 13.385 -10.570 1.00 95.00 151 LYS A O 1
ATOM 1239 N N . VAL A 1 152 ? 10.067 13.983 -9.900 1.00 95.94 152 VAL A N 1
ATOM 1240 C CA . VAL A 1 152 ? 10.652 12.644 -10.101 1.00 95.94 152 VAL A CA 1
ATOM 1241 C C . VAL A 1 152 ? 9.924 11.600 -9.258 1.00 95.94 152 VAL A C 1
ATOM 1243 O O . VAL A 1 152 ? 9.647 10.501 -9.734 1.00 95.94 152 VAL A O 1
ATOM 1246 N N . LYS A 1 153 ? 9.616 11.940 -8.005 1.00 96.25 153 LYS A N 1
ATOM 1247 C CA . LYS A 1 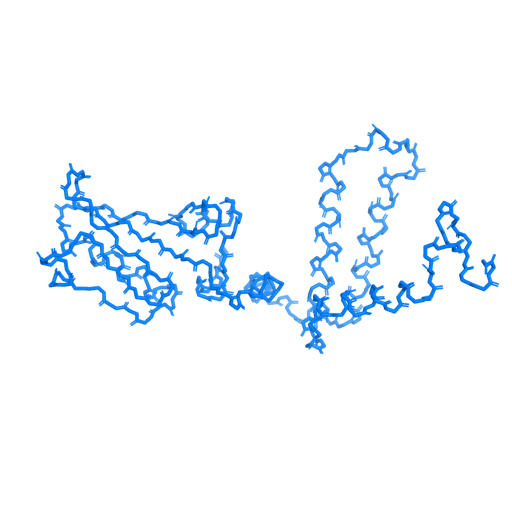153 ? 8.854 11.089 -7.094 1.00 96.25 153 LYS A CA 1
ATOM 1248 C C . LYS A 1 153 ? 7.444 10.810 -7.618 1.00 96.25 153 LYS A C 1
ATOM 1250 O O . LYS A 1 153 ? 7.033 9.653 -7.551 1.00 96.25 153 LYS A O 1
ATOM 1255 N N . ASP A 1 154 ? 6.746 11.819 -8.135 1.00 96.94 154 ASP A N 1
ATOM 1256 C CA . ASP A 1 154 ? 5.403 11.665 -8.704 1.00 96.94 154 ASP A CA 1
ATOM 1257 C C . ASP A 1 154 ? 5.425 10.718 -9.919 1.00 96.94 154 ASP A C 1
ATOM 1259 O O . ASP A 1 154 ? 4.754 9.686 -9.892 1.00 96.94 154 ASP A O 1
ATOM 1263 N N . GLU A 1 155 ? 6.303 10.951 -10.903 1.00 98.12 155 GLU A N 1
ATOM 1264 C CA . GLU A 1 155 ? 6.379 10.093 -12.101 1.00 98.12 155 GLU A CA 1
ATOM 1265 C C . GLU A 1 155 ? 6.778 8.646 -11.764 1.00 98.12 155 GLU A C 1
ATOM 1267 O O . GLU A 1 155 ? 6.250 7.675 -12.312 1.00 98.12 155 GLU A O 1
ATOM 1272 N N . LEU A 1 156 ? 7.705 8.459 -10.814 1.00 98.12 156 LEU A N 1
ATOM 1273 C CA . LEU A 1 156 ? 8.056 7.124 -10.326 1.00 98.12 156 LEU A CA 1
ATOM 1274 C C . LEU A 1 156 ? 6.866 6.437 -9.648 1.00 98.12 156 LEU A C 1
ATOM 1276 O O . LEU A 1 156 ? 6.669 5.233 -9.840 1.00 98.12 156 LEU A O 1
ATOM 1280 N N . ALA A 1 157 ? 6.086 7.172 -8.853 1.00 97.00 157 ALA A N 1
ATOM 1281 C CA . ALA A 1 157 ? 4.902 6.631 -8.202 1.00 97.00 157 ALA A CA 1
ATOM 1282 C C . ALA A 1 157 ? 3.852 6.190 -9.232 1.00 97.00 157 ALA A C 1
ATOM 1284 O O . ALA A 1 157 ? 3.272 5.109 -9.070 1.00 97.00 157 ALA A O 1
ATOM 1285 N N . ASP A 1 158 ? 3.664 6.945 -10.313 1.00 98.19 158 ASP A N 1
ATOM 1286 C CA . ASP A 1 158 ? 2.716 6.604 -11.373 1.00 98.19 158 ASP A CA 1
ATOM 1287 C C . ASP A 1 158 ? 3.167 5.377 -12.179 1.00 98.19 158 ASP A C 1
ATOM 1289 O O . ASP A 1 158 ? 2.404 4.411 -12.318 1.00 98.19 158 ASP A O 1
ATOM 1293 N N . ILE A 1 159 ? 4.442 5.314 -12.587 1.00 98.56 159 ILE A N 1
ATOM 1294 C CA . ILE A 1 159 ? 5.023 4.131 -13.251 1.00 98.56 159 ILE A CA 1
ATOM 1295 C C . ILE A 1 159 ? 4.799 2.870 -12.404 1.00 98.56 159 ILE A C 1
ATOM 1297 O O . ILE A 1 159 ? 4.308 1.847 -12.902 1.00 98.56 159 ILE A O 1
ATOM 1301 N N . ILE A 1 160 ? 5.147 2.927 -11.114 1.00 97.81 160 ILE A N 1
ATOM 1302 C CA . ILE A 1 160 ? 5.024 1.782 -10.206 1.00 97.81 160 ILE A CA 1
ATOM 1303 C C . ILE A 1 160 ? 3.554 1.418 -9.970 1.00 97.81 160 ILE A C 1
ATOM 1305 O O . ILE A 1 160 ? 3.217 0.232 -9.964 1.00 97.81 160 ILE A O 1
AT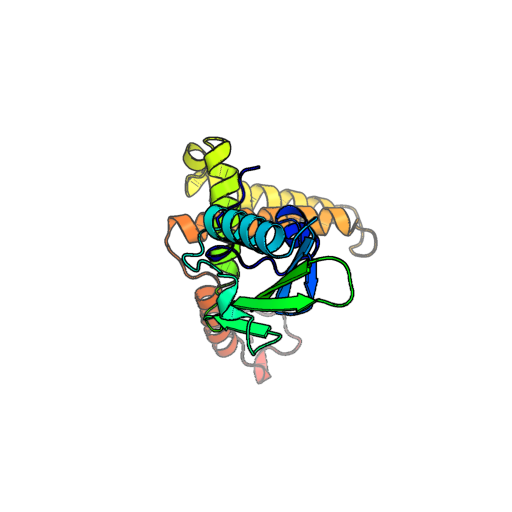OM 1309 N N . THR A 1 161 ? 2.663 2.402 -9.853 1.00 97.31 161 THR A N 1
ATOM 1310 C CA . THR A 1 161 ? 1.219 2.181 -9.699 1.00 97.31 161 THR A CA 1
ATOM 1311 C C . THR A 1 161 ? 0.651 1.385 -10.871 1.00 97.31 161 THR A C 1
ATOM 1313 O O . THR A 1 161 ? -0.026 0.369 -10.665 1.00 97.31 161 THR A O 1
ATOM 1316 N N . TYR A 1 162 ? 0.968 1.769 -12.111 1.00 97.88 162 TYR A N 1
ATOM 1317 C CA . TYR A 1 162 ? 0.505 1.026 -13.282 1.00 97.88 162 TYR A CA 1
ATOM 1318 C C . TYR A 1 162 ? 1.157 -0.355 -13.408 1.00 97.88 162 TYR A C 1
ATOM 1320 O O . TYR A 1 162 ? 0.475 -1.309 -13.795 1.00 97.88 162 TYR A O 1
ATOM 1328 N N . CYS A 1 163 ? 2.425 -0.511 -13.008 1.00 98.06 163 CYS A N 1
ATOM 1329 C CA . CYS A 1 163 ? 3.072 -1.824 -12.924 1.00 98.06 163 CYS A CA 1
ATOM 1330 C C . CYS A 1 163 ? 2.349 -2.758 -11.942 1.00 98.06 163 CYS A C 1
ATOM 1332 O O . CYS A 1 163 ? 2.087 -3.914 -12.277 1.00 98.06 163 CYS A O 1
ATOM 1334 N N . ILE A 1 164 ? 1.976 -2.261 -10.757 1.00 97.12 164 ILE A N 1
ATOM 1335 C C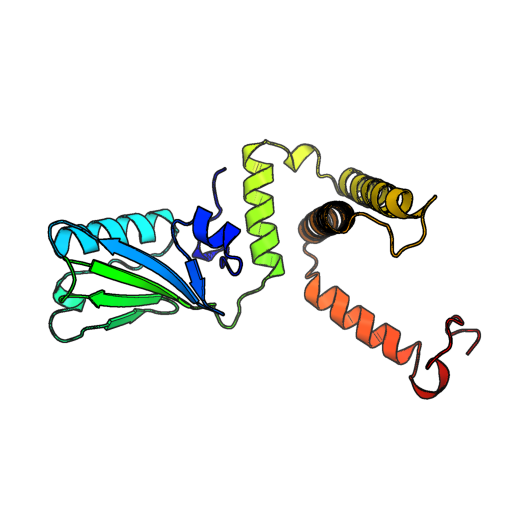A . ILE A 1 164 ? 1.239 -3.030 -9.743 1.00 97.12 164 ILE A CA 1
ATOM 1336 C C . ILE A 1 164 ? -0.151 -3.417 -10.261 1.00 97.12 164 ILE A C 1
ATOM 1338 O O . ILE A 1 164 ? -0.555 -4.576 -10.138 1.00 97.12 164 ILE A O 1
ATOM 1342 N N . TYR A 1 165 ? -0.877 -2.493 -10.901 1.00 97.50 165 TYR A N 1
ATOM 1343 C CA . TYR A 1 165 ? -2.156 -2.825 -11.533 1.00 97.50 165 TYR A CA 1
ATOM 1344 C C . TYR A 1 165 ? -2.017 -3.909 -12.603 1.00 97.50 165 TYR A C 1
ATOM 1346 O O . TYR A 1 165 ? -2.843 -4.826 -12.654 1.00 97.50 165 TYR A O 1
ATOM 1354 N N . LEU A 1 166 ? -0.988 -3.813 -13.448 1.00 97.62 166 LEU A N 1
ATOM 1355 C CA . LEU A 1 166 ? -0.740 -4.763 -14.526 1.00 97.62 166 LEU A CA 1
ATOM 1356 C C . LEU A 1 166 ? -0.373 -6.145 -13.975 1.00 97.62 166 LEU A C 1
ATOM 1358 O O . LEU A 1 166 ? -0.941 -7.143 -14.417 1.00 97.62 166 LEU A O 1
ATOM 1362 N N . ALA A 1 167 ? 0.503 -6.205 -12.970 1.00 97.06 167 ALA A N 1
ATOM 1363 C CA . ALA A 1 167 ? 0.827 -7.439 -12.259 1.00 97.06 167 ALA A CA 1
ATOM 1364 C C . ALA A 1 167 ? -0.434 -8.081 -11.658 1.00 97.06 167 ALA A C 1
ATOM 1366 O O . ALA A 1 167 ? -0.666 -9.278 -11.842 1.00 97.06 167 ALA A O 1
ATOM 1367 N N . GLY A 1 168 ? -1.309 -7.272 -11.048 1.00 95.56 168 GLY A N 1
ATOM 1368 C CA . GLY A 1 168 ? -2.602 -7.712 -10.525 1.00 95.56 168 GLY A CA 1
ATOM 1369 C C . GLY A 1 168 ? -3.523 -8.323 -11.588 1.00 95.56 168 GLY A C 1
ATOM 1370 O O . GLY A 1 168 ? -4.150 -9.351 -11.330 1.00 95.56 168 GLY A O 1
ATOM 1371 N N . ASN A 1 169 ? -3.572 -7.760 -12.803 1.00 95.44 169 ASN A N 1
ATOM 1372 C CA . ASN A 1 169 ? -4.365 -8.318 -13.910 1.00 95.44 169 ASN A CA 1
ATOM 1373 C C . ASN A 1 169 ? -3.895 -9.726 -14.325 1.00 95.44 169 ASN A C 1
ATOM 1375 O O . ASN A 1 169 ? -4.717 -10.549 -14.731 1.00 95.44 169 ASN A O 1
ATOM 1379 N N . TYR A 1 170 ? -2.597 -10.015 -14.198 1.00 96.56 170 TYR 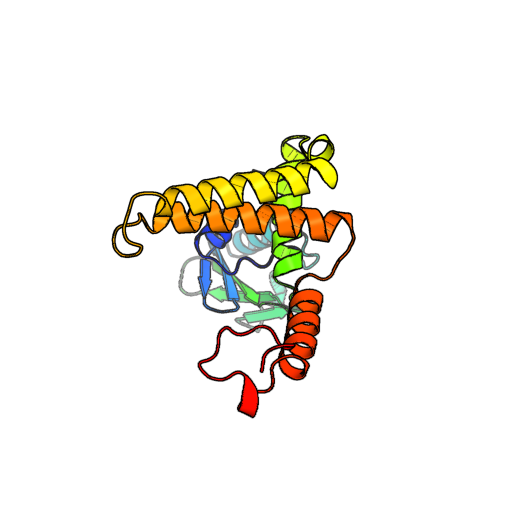A N 1
ATOM 1380 C CA . TYR A 1 170 ? -2.003 -11.317 -14.520 1.00 96.56 170 TYR A CA 1
ATOM 1381 C C . TYR A 1 170 ? -1.787 -12.224 -13.301 1.00 96.56 170 TYR A C 1
ATOM 1383 O O . TYR A 1 170 ? -1.291 -13.337 -13.465 1.00 96.56 170 TYR A O 1
ATOM 1391 N N . LYS A 1 171 ? -2.176 -11.782 -12.095 1.00 95.00 171 LYS A N 1
ATOM 1392 C CA . LYS A 1 171 ? -1.923 -12.481 -10.821 1.00 95.00 171 LYS A CA 1
ATOM 1393 C C . LYS A 1 171 ? -0.436 -12.805 -10.611 1.00 95.00 171 LYS A C 1
ATOM 1395 O O . LYS A 1 171 ? -0.090 -13.884 -10.139 1.00 95.00 171 LYS A O 1
ATOM 1400 N N . ILE A 1 172 ? 0.431 -11.877 -11.007 1.00 95.19 172 ILE A N 1
ATOM 1401 C CA . ILE A 1 172 ? 1.878 -11.987 -10.828 1.00 95.19 172 ILE A CA 1
ATOM 1402 C C . ILE A 1 172 ? 2.227 -11.508 -9.420 1.00 95.19 172 ILE A C 1
ATOM 1404 O O . ILE A 1 172 ? 1.896 -10.378 -9.060 1.00 95.19 172 ILE A O 1
ATOM 1408 N N . ASP A 1 173 ? 2.942 -12.337 -8.659 1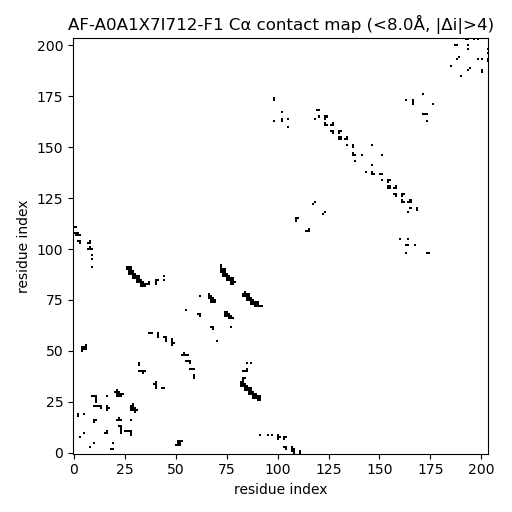.00 92.69 173 ASP A N 1
ATOM 1409 C CA . ASP A 1 173 ? 3.648 -11.882 -7.462 1.00 92.69 173 ASP A CA 1
ATOM 1410 C C . ASP A 1 173 ? 4.853 -11.044 -7.909 1.00 92.69 173 ASP A C 1
ATOM 1412 O O . ASP A 1 173 ? 5.879 -11.561 -8.358 1.00 92.69 173 ASP A O 1
ATOM 1416 N N . LEU A 1 174 ? 4.685 -9.722 -7.886 1.00 93.69 174 LEU A N 1
ATOM 1417 C CA . LEU A 1 174 ? 5.679 -8.799 -8.424 1.00 93.69 174 LEU A CA 1
ATOM 1418 C C . LEU A 1 174 ? 6.971 -8.797 -7.593 1.00 93.69 174 LEU A C 1
ATOM 1420 O O . LEU A 1 174 ? 8.048 -8.608 -8.158 1.00 93.69 174 LEU A O 1
ATOM 1424 N N . LEU A 1 175 ? 6.884 -9.043 -6.281 1.00 91.75 175 LEU A N 1
ATOM 1425 C CA . LEU A 1 175 ? 8.059 -9.114 -5.414 1.00 91.75 175 LEU A CA 1
ATOM 1426 C C . LEU A 1 175 ? 8.899 -10.343 -5.770 1.00 91.75 175 LEU A C 1
ATOM 1428 O O . LEU A 1 175 ? 10.099 -10.215 -6.024 1.00 91.75 175 LEU A O 1
ATOM 1432 N N . ASP A 1 176 ? 8.258 -11.509 -5.856 1.00 92.38 176 ASP A N 1
ATOM 1433 C CA . ASP A 1 176 ? 8.923 -12.749 -6.257 1.00 92.38 176 ASP A CA 1
ATOM 1434 C C . ASP A 1 176 ? 9.514 -12.645 -7.673 1.00 92.38 176 ASP A C 1
ATOM 1436 O O . ASP A 1 176 ? 10.664 -13.027 -7.906 1.00 92.38 176 ASP A O 1
ATOM 1440 N N . ALA A 1 177 ? 8.784 -12.028 -8.609 1.00 94.94 177 ALA A N 1
ATOM 1441 C CA . ALA A 1 177 ? 9.262 -11.807 -9.971 1.00 94.94 177 ALA A CA 1
ATOM 1442 C C . ALA A 1 177 ? 10.536 -10.940 -10.019 1.00 94.94 177 ALA A C 1
ATOM 1444 O O . ALA A 1 177 ? 11.470 -11.258 -10.762 1.00 94.94 177 ALA A O 1
ATOM 1445 N N . ILE A 1 178 ? 10.607 -9.867 -9.219 1.00 94.19 178 ILE A N 1
ATOM 1446 C CA . ILE A 1 178 ? 11.790 -8.994 -9.127 1.00 94.19 178 ILE A CA 1
ATOM 1447 C C . ILE A 1 178 ? 12.987 -9.759 -8.549 1.00 94.19 178 ILE A C 1
ATOM 1449 O O . ILE A 1 178 ? 14.091 -9.688 -9.104 1.00 94.19 178 ILE A O 1
ATOM 1453 N N . ILE A 1 179 ? 12.782 -10.512 -7.464 1.00 93.06 179 ILE A N 1
ATOM 1454 C CA . ILE A 1 179 ? 13.839 -11.298 -6.809 1.00 93.06 179 ILE A CA 1
ATOM 1455 C C . ILE A 1 179 ? 14.363 -12.371 -7.766 1.00 93.06 179 ILE A C 1
ATOM 1457 O O . ILE A 1 179 ? 15.562 -12.411 -8.055 1.00 93.06 179 ILE A O 1
ATOM 1461 N N . SER A 1 180 ? 13.465 -13.173 -8.338 1.00 94.88 180 SER A N 1
ATOM 1462 C CA . SER A 1 180 ? 13.792 -14.214 -9.314 1.00 94.88 180 SER A CA 1
ATOM 1463 C C . SER A 1 180 ? 14.559 -13.649 -10.508 1.00 94.88 180 SER A C 1
ATOM 1465 O O . SER A 1 180 ? 15.582 -14.196 -10.930 1.00 94.88 180 SER A O 1
ATOM 1467 N N . LYS A 1 181 ? 14.131 -12.494 -11.035 1.00 95.62 181 LYS A N 1
ATOM 1468 C CA . LYS A 1 181 ? 14.826 -11.847 -12.150 1.00 95.62 181 LYS A CA 1
ATOM 1469 C C . LYS A 1 181 ? 16.218 -11.343 -11.764 1.00 95.62 181 LYS A C 1
ATOM 1471 O O . LYS A 1 181 ? 17.137 -11.416 -12.583 1.00 95.62 181 LYS A O 1
ATOM 1476 N N . THR A 1 182 ? 16.386 -10.853 -10.539 1.00 92.62 182 THR A N 1
ATOM 1477 C CA . THR A 1 182 ? 17.676 -10.384 -10.014 1.00 92.62 182 THR A CA 1
ATOM 1478 C C . THR A 1 182 ? 18.666 -11.534 -9.855 1.00 92.62 182 THR A C 1
ATOM 1480 O O . THR A 1 182 ? 19.818 -11.391 -10.263 1.00 92.62 182 THR A O 1
ATOM 1483 N N . ILE A 1 183 ? 18.213 -12.694 -9.370 1.00 91.81 183 ILE A N 1
ATOM 1484 C CA . ILE A 1 183 ? 19.033 -13.912 -9.278 1.00 91.81 183 ILE A CA 1
ATOM 1485 C C . ILE A 1 183 ? 19.559 -14.296 -10.667 1.00 91.81 183 ILE A C 1
ATOM 1487 O O . ILE A 1 183 ? 20.773 -14.360 -10.867 1.00 91.81 183 ILE A O 1
ATOM 1491 N N . LEU A 1 184 ? 18.670 -14.408 -11.659 1.00 92.75 184 LEU A N 1
ATOM 1492 C CA . LEU A 1 184 ? 19.047 -14.712 -13.047 1.00 92.75 184 LEU A CA 1
ATOM 1493 C C . LEU A 1 184 ? 20.004 -13.669 -13.645 1.00 92.75 184 LEU A C 1
ATOM 1495 O O . LEU A 1 184 ? 20.911 -13.995 -14.410 1.00 92.75 184 LEU A O 1
ATOM 1499 N N . ASN A 1 185 ? 19.811 -12.388 -13.321 1.00 89.69 185 ASN A N 1
ATOM 1500 C CA . ASN A 1 185 ? 20.720 -11.337 -13.765 1.00 89.69 185 ASN A CA 1
ATOM 1501 C C . ASN A 1 185 ? 22.097 -11.460 -13.092 1.00 89.69 185 ASN A C 1
ATOM 1503 O O . ASN A 1 185 ? 23.095 -11.178 -13.746 1.00 89.69 185 ASN A O 1
ATOM 1507 N N . SER A 1 186 ? 22.182 -11.907 -11.838 1.00 88.88 186 SER A N 1
ATOM 1508 C CA . SER A 1 186 ? 23.464 -12.080 -11.143 1.00 88.88 186 SER A CA 1
ATOM 1509 C C . SER A 1 186 ? 24.303 -13.221 -11.730 1.00 88.88 186 SER A C 1
ATOM 1511 O O . SER A 1 186 ? 25.518 -13.087 -11.866 1.00 88.88 186 SER A O 1
ATOM 1513 N N . GLU A 1 187 ? 23.656 -14.297 -12.183 1.00 90.06 187 GLU A N 1
ATOM 1514 C CA . GLU A 1 187 ? 24.301 -15.378 -12.939 1.00 90.06 187 GLU A CA 1
ATOM 1515 C C . GLU A 1 187 ? 24.801 -14.888 -14.303 1.00 90.06 187 GLU A C 1
ATOM 1517 O O . GLU A 1 187 ? 25.898 -15.229 -14.748 1.00 90.06 187 GLU A O 1
ATOM 1522 N N . LYS A 1 188 ? 23.999 -14.042 -14.958 1.00 88.06 188 LYS A N 1
ATOM 1523 C CA . LYS A 1 188 ? 24.301 -13.460 -16.268 1.00 88.06 188 LYS A CA 1
ATOM 1524 C C . LYS A 1 188 ? 25.403 -12.395 -16.215 1.00 88.06 188 LYS A C 1
ATOM 1526 O O . LYS A 1 188 ? 26.127 -12.225 -17.192 1.00 88.06 188 LYS A O 1
ATOM 1531 N N . TYR A 1 189 ? 25.545 -11.705 -15.085 1.00 86.38 189 TYR A N 1
ATOM 1532 C CA . TYR A 1 189 ? 26.529 -10.649 -14.846 1.00 86.38 189 TYR A CA 1
ATOM 1533 C C . TYR A 1 189 ? 27.339 -10.922 -13.564 1.00 86.38 189 TYR A C 1
ATOM 1535 O O . TYR A 1 189 ? 27.181 -10.203 -12.573 1.00 86.38 189 TYR A O 1
ATOM 1543 N N . PRO A 1 190 ? 28.236 -11.929 -13.551 1.00 89.12 190 PRO A N 1
ATOM 1544 C CA . PRO A 1 190 ? 29.034 -12.232 -12.368 1.00 89.12 190 PRO A CA 1
ATOM 1545 C C . PRO A 1 190 ? 29.914 -11.046 -11.968 1.00 89.12 190 PRO A C 1
ATOM 1547 O O . PRO A 1 190 ? 30.544 -10.423 -12.825 1.00 89.12 190 PRO A O 1
ATOM 1550 N N . VAL A 1 191 ? 30.043 -10.785 -10.662 1.00 89.62 191 VAL A N 1
ATOM 1551 C CA . VAL A 1 191 ? 30.821 -9.648 -10.123 1.00 89.62 191 VAL A CA 1
ATOM 1552 C C . VAL A 1 191 ? 32.238 -9.592 -10.699 1.00 89.62 191 VAL A C 1
ATOM 1554 O O . VAL A 1 191 ? 32.700 -8.521 -11.081 1.00 89.62 191 VAL A O 1
ATOM 1557 N N . ALA A 1 192 ? 32.908 -10.743 -10.812 1.00 89.12 192 ALA A N 1
ATOM 1558 C CA . ALA A 1 192 ? 34.274 -10.839 -11.329 1.00 89.12 192 ALA A CA 1
ATOM 1559 C C . ALA A 1 192 ? 34.437 -10.314 -12.768 1.00 89.12 192 ALA A C 1
ATOM 1561 O O . ALA A 1 192 ? 35.538 -9.932 -13.148 1.00 89.12 192 ALA A O 1
ATOM 1562 N N . LYS A 1 193 ? 33.358 -10.296 -13.557 1.00 83.12 193 LYS A N 1
ATOM 1563 C CA . LYS A 1 193 ? 33.361 -9.830 -14.947 1.00 83.12 193 LYS A CA 1
ATOM 1564 C C . LYS A 1 193 ? 32.701 -8.459 -15.089 1.00 83.12 193 LYS A C 1
ATOM 1566 O O . LYS A 1 193 ? 33.211 -7.594 -15.788 1.00 83.12 193 LYS A O 1
ATOM 1571 N N . ALA A 1 194 ? 31.577 -8.242 -14.409 1.00 85.75 194 ALA A N 1
ATOM 1572 C CA . ALA A 1 194 ? 30.710 -7.089 -14.641 1.00 85.75 194 ALA A CA 1
ATOM 1573 C C . ALA A 1 194 ? 31.000 -5.868 -13.747 1.00 85.75 194 ALA A C 1
ATOM 1575 O O . ALA A 1 194 ? 30.486 -4.782 -14.014 1.00 85.75 194 ALA A O 1
ATOM 1576 N N . LYS A 1 195 ? 31.807 -5.991 -12.682 1.00 87.50 195 LYS A N 1
ATOM 1577 C CA . LYS A 1 195 ? 32.058 -4.871 -11.758 1.00 87.50 195 LYS A CA 1
ATOM 1578 C C . LYS A 1 195 ? 32.701 -3.678 -12.483 1.00 87.50 195 LYS A C 1
ATOM 1580 O O . LYS A 1 195 ? 33.787 -3.797 -13.039 1.00 87.50 195 LYS A O 1
ATOM 1585 N N . GLY A 1 196 ? 32.041 -2.518 -12.434 1.00 87.50 196 GLY A N 1
ATOM 1586 C CA . GLY A 1 196 ? 32.504 -1.286 -13.089 1.00 87.50 196 GLY A CA 1
ATOM 1587 C C . GLY A 1 196 ? 32.351 -1.280 -14.616 1.00 87.50 196 GLY A C 1
ATOM 1588 O O . GLY A 1 196 ? 32.853 -0.369 -15.268 1.00 87.50 196 GLY A O 1
ATOM 1589 N N . SER A 1 197 ? 31.668 -2.275 -15.189 1.00 78.75 197 SER A N 1
ATOM 1590 C CA . SER A 1 197 ? 31.455 -2.416 -16.627 1.00 78.75 197 SER A CA 1
ATOM 1591 C C . SER A 1 197 ? 29.963 -2.383 -16.952 1.00 78.75 197 SER A C 1
ATOM 1593 O O . SER A 1 197 ? 29.189 -3.175 -16.426 1.00 78.75 197 SER A O 1
ATOM 1595 N N . ALA A 1 198 ? 29.561 -1.492 -17.860 1.00 80.75 198 ALA A N 1
ATOM 1596 C CA . ALA A 1 198 ? 28.198 -1.437 -18.402 1.00 80.75 198 ALA A CA 1
ATOM 1597 C C . ALA A 1 198 ? 28.026 -2.301 -19.669 1.00 80.75 198 ALA A C 1
ATOM 1599 O O . ALA A 1 198 ? 27.010 -2.211 -20.362 1.00 80.75 198 ALA A O 1
ATOM 1600 N N . LYS A 1 199 ? 29.037 -3.109 -20.016 1.00 82.56 199 LYS A N 1
ATOM 1601 C CA . LYS A 1 199 ? 28.982 -3.992 -21.183 1.00 82.56 199 LYS A CA 1
ATOM 1602 C C . LYS A 1 199 ? 27.887 -5.041 -21.001 1.00 82.56 199 LYS A C 1
ATOM 1604 O O . LYS A 1 199 ? 27.654 -5.531 -19.896 1.00 82.56 199 LYS A O 1
ATOM 1609 N N . LYS A 1 200 ? 27.210 -5.403 -22.093 1.00 75.25 200 LYS A N 1
ATOM 1610 C CA . LYS A 1 200 ? 26.239 -6.505 -22.066 1.00 75.25 200 LYS A CA 1
ATOM 1611 C C . LYS A 1 200 ? 26.980 -7.805 -21.785 1.00 75.25 200 LYS A C 1
ATOM 1613 O O . LYS A 1 200 ? 28.119 -7.939 -22.189 1.00 75.25 200 LYS A O 1
ATOM 1618 N N . TYR A 1 201 ? 26.319 -8.777 -21.161 1.00 70.94 201 TYR A N 1
ATOM 1619 C CA . TYR A 1 201 ? 26.886 -10.090 -20.802 1.00 70.94 201 TYR A CA 1
ATOM 1620 C C . TYR A 1 201 ? 27.597 -10.840 -21.945 1.00 70.94 201 TYR A C 1
ATOM 1622 O O . TYR A 1 201 ? 28.484 -11.641 -21.681 1.00 70.94 201 TYR A O 1
ATOM 1630 N N . ASN A 1 202 ? 27.224 -10.575 -23.202 1.00 74.88 202 ASN A N 1
ATOM 1631 C CA . ASN A 1 202 ? 27.892 -11.133 -24.384 1.00 74.88 202 ASN A CA 1
ATOM 1632 C C . ASN A 1 202 ? 29.261 -10.484 -24.674 1.00 74.88 202 ASN A C 1
ATOM 1634 O O . ASN A 1 202 ? 30.028 -11.017 -25.467 1.00 74.88 202 ASN A O 1
ATOM 1638 N N . ASP A 1 203 ? 29.547 -9.349 -24.038 1.00 66.81 203 ASP A N 1
ATOM 1639 C CA . ASP A 1 203 ? 30.699 -8.474 -24.259 1.00 66.81 203 ASP A CA 1
ATOM 1640 C C . ASP A 1 203 ? 31.609 -8.372 -23.004 1.00 66.81 203 ASP A C 1
ATOM 1642 O O . ASP A 1 203 ? 32.472 -7.486 -22.949 1.00 66.81 203 ASP A O 1
ATOM 1646 N N . ILE A 1 204 ? 31.407 -9.233 -21.986 1.00 61.19 204 ILE A N 1
ATOM 1647 C CA . ILE A 1 204 ? 32.144 -9.257 -20.697 1.00 61.19 204 ILE A CA 1
ATOM 1648 C C . ILE A 1 204 ? 32.953 -10.538 -20.489 1.00 61.19 204 ILE A C 1
ATOM 1650 O O . ILE A 1 204 ? 32.436 -11.641 -20.778 1.00 61.19 204 ILE A O 1
#

Nearest PDB structures (foldseek):
  7mu5-assembly2_H  TM=9.280E-01  e=1.870E-06  Homo sapiens
  7mu5-assembly1_C  TM=9.271E-01  e=2.537E-06  Homo sapiens
  7mu5-assembly2_D  TM=9.258E-01  e=3.046E-06  Homo sapiens
  4qgp-assembly1_A  TM=9.268E-01  e=7.154E-06  Archaeoglobus fulgidus DSM 4304
  8tsh-assembly1_F  TM=2.936E-01  e=2.272E-01  Caldimonas thermodepolymerans

Secondary structure (DSSP, 8-state):
--PPPGGG----SHHHHHHTTSEEETTEEEEEEE-SSHHHHHHHHHHHHHHTT------SGGGSS-SEEEETTEEEEEEGGGSSEEEEEEEPPTT--HHHHHHHHHHHHHHTTT-GGG--HHHHHHHHHHHHHHHHHTTSSS-GGGS-HHHHHHHHHHHHHHHHHHHHHHT--HHHHHHHHHHHHHHHS-HHHHTT----GGG-

Radius of gyration: 23.03 Å; Cα contacts (8 Å, |Δi|>4): 237; chains: 1; bounding box: 53×36×60 Å

Foldseek 3Di:
DDFAQCVQAPQQDQVSLVVLQFGHDHQKTKHKFADQALVVSQVVVQVSCVSNPHPDRDDPVQPPPHQWDDDQQWIWGFDPPPGNMIMIMGGHDPPRQNLSNVLSRLCVVCVVVVNVVCLDLVNLVVQLVVLVVQLVVQPPPDPPVPGDVVSNVVSVVSNVSSVSSNCVVVVHSVVVVVVVVVVVVCVLQPCVHPPVHPDGSVGD